Protein AF-A0A7S2LJN6-F1 (afdb_monomer_lite)

Radius of gyration: 18.66 Å; chains: 1; bounding box: 50×33×45 Å

Foldseek 3Di:
DVQKQFQADPCVVPVVCQVVQVFAKEWEAEQVLADVVLVSGLRTDPVDIDGDPPRPLVVQLVVLLCVLCPPHPAQPCSCVDPLVVPQDRSSQVVVCVVCVVPPDGSCRVPSSSSSSSSCCVPPVVVVVSVVRRYHYHHCCQAQVVLVVVCVVVVHDSLCQQLAQNPVSVVSHVRYRMYGDDPVSVVVVVPDDPCSCLPCSGNNVVSPDPPRPDD

Organism: NCBI:txid1333877

pLDDT: mean 90.31, std 9.18, range [31.95, 96.94]

Sequence (214 aa):
DASVVLRADLGGLCWEAIEAGDQEAAAFYHPRYSSTQRGGRDFVETWCLATRSGNPFFLRWRDSLQELLHNRVDVDGLAQHPLYEQVYLPGADRLNLEFPDFDGDFREHLAAHAMYARLLELDEGLRLQWNEAWLLLNAEESALALQTFAHRHGTSVEQLLLGAAEEAETVLQGGGLLKLTAKHCGRLLHEPRERLLDQRTLLGRLLGPGRGGR

Secondary structure (DSSP, 8-state):
-TTEEESS-HIIIIIHHHHHTS-SEEEEE-GGGS-GGGTT--SEEEEEEEE-TT-HHHHHHHHHHHHHTTT-SS-TTGGGSGGGTT---HHHHHHHHH-TT-SS-HHHHTHHHHHHHHHHHH-HHHHHHHHHSEEEEEGGGTTTHHHHHHHHTT--HHHHHTS--HHHHHHHHT-SEEEPPHHHHHHHTTS-HHHHT-TTSHHHHHHSTTS---

Structure (mmCIF, N/CA/C/O backbone):
data_AF-A0A7S2LJN6-F1
#
_entry.id   AF-A0A7S2LJN6-F1
#
loop_
_atom_site.group_PDB
_atom_site.id
_atom_site.type_symbol
_atom_site.label_atom_id
_atom_site.label_alt_id
_atom_site.label_comp_id
_atom_site.label_asym_id
_atom_site.label_entity_id
_atom_site.label_seq_id
_atom_site.pdbx_PDB_ins_code
_atom_site.Cartn_x
_atom_site.Cartn_y
_atom_site.Cartn_z
_atom_site.occupancy
_atom_site.B_iso_or_equiv
_atom_site.auth_seq_id
_atom_site.auth_comp_id
_atom_site.auth_asym_id
_atom_site.auth_atom_id
_atom_site.pdbx_PDB_model_num
ATOM 1 N N . ASP A 1 1 ? -5.121 -10.432 3.050 1.00 59.91 1 ASP A N 1
ATOM 2 C CA . ASP A 1 1 ? -4.508 -9.801 4.235 1.00 59.91 1 ASP A CA 1
ATOM 3 C C . ASP A 1 1 ? -5.579 -9.680 5.321 1.00 59.91 1 ASP A C 1
ATOM 5 O O . ASP A 1 1 ? -6.651 -9.175 5.021 1.00 59.91 1 ASP A O 1
ATOM 9 N N . ALA A 1 2 ? -5.333 -10.187 6.536 1.00 67.62 2 ALA A N 1
ATOM 10 C CA . ALA A 1 2 ? -6.308 -10.185 7.641 1.00 67.62 2 ALA A CA 1
ATOM 11 C C . ALA A 1 2 ? -6.570 -8.790 8.241 1.00 67.62 2 ALA A C 1
ATOM 13 O O . ALA A 1 2 ? -7.470 -8.618 9.056 1.00 67.62 2 ALA A O 1
ATOM 14 N N . SER A 1 3 ? -5.780 -7.796 7.842 1.00 85.88 3 SER A N 1
ATOM 15 C CA . SER A 1 3 ? -5.903 -6.413 8.291 1.00 85.88 3 SER A CA 1
ATOM 16 C C . SER A 1 3 ? -6.645 -5.515 7.296 1.00 85.88 3 SER A C 1
ATOM 18 O O . SER A 1 3 ? -6.679 -4.304 7.478 1.00 85.88 3 SER A O 1
ATOM 20 N N . VAL A 1 4 ? -7.246 -6.079 6.244 1.00 87.94 4 VAL A N 1
ATOM 21 C CA . VAL A 1 4 ? -8.050 -5.330 5.269 1.00 87.94 4 VAL A CA 1
ATOM 22 C C . VAL A 1 4 ? -9.530 -5.609 5.497 1.00 87.94 4 VAL A C 1
ATOM 24 O O . VAL A 1 4 ? -9.963 -6.758 5.492 1.00 87.94 4 VAL A O 1
ATOM 27 N N . VAL A 1 5 ? -10.310 -4.543 5.657 1.00 88.00 5 VAL A N 1
ATOM 28 C CA . VAL A 1 5 ? -11.772 -4.581 5.711 1.00 88.00 5 VAL A CA 1
ATOM 29 C C . VAL A 1 5 ? -12.307 -4.017 4.402 1.00 88.00 5 VAL A C 1
ATOM 31 O O . VAL A 1 5 ? -12.175 -2.823 4.133 1.00 88.00 5 VAL A O 1
ATOM 34 N N . LEU A 1 6 ? -12.902 -4.877 3.579 1.00 85.69 6 LEU A N 1
ATOM 35 C CA . LEU A 1 6 ? -13.536 -4.462 2.330 1.00 85.69 6 LEU A CA 1
ATOM 36 C C . LEU A 1 6 ? -14.890 -3.808 2.613 1.00 85.69 6 LEU A C 1
ATOM 38 O O . LEU A 1 6 ? -15.654 -4.271 3.459 1.00 85.69 6 LEU A O 1
ATOM 42 N N . ARG A 1 7 ? -15.171 -2.717 1.900 1.00 84.94 7 ARG A N 1
ATOM 43 C CA . ARG A 1 7 ? -16.434 -1.965 1.978 1.00 84.94 7 ARG A CA 1
ATOM 44 C C . ARG A 1 7 ? -17.137 -1.836 0.630 1.00 84.94 7 ARG A C 1
ATOM 46 O O . ARG A 1 7 ? -18.312 -1.490 0.597 1.00 84.94 7 ARG A O 1
ATOM 53 N N . ALA A 1 8 ? -16.415 -2.115 -0.444 1.00 81.38 8 ALA A N 1
ATOM 54 C CA . ALA A 1 8 ? -16.905 -2.267 -1.798 1.00 81.38 8 ALA A CA 1
ATOM 55 C C . ALA A 1 8 ? -16.434 -3.617 -2.353 1.00 81.38 8 ALA A C 1
ATOM 57 O O . ALA A 1 8 ? -15.520 -4.245 -1.808 1.00 81.38 8 ALA A O 1
ATOM 58 N N . ASP A 1 9 ? -17.067 -4.042 -3.441 1.00 83.50 9 ASP A N 1
ATOM 59 C CA . ASP A 1 9 ? -16.589 -5.168 -4.230 1.00 83.50 9 ASP A CA 1
ATOM 60 C C . ASP A 1 9 ? -15.230 -4.845 -4.885 1.00 83.50 9 ASP A C 1
ATOM 62 O O . ASP A 1 9 ? -14.954 -3.703 -5.265 1.00 83.50 9 ASP A O 1
ATOM 66 N N . LEU A 1 10 ? -14.367 -5.858 -5.001 1.00 77.19 10 LEU A N 1
ATOM 67 C CA . LEU A 1 10 ? -13.048 -5.712 -5.626 1.00 77.19 10 LEU A CA 1
ATOM 68 C C . LEU A 1 10 ? -13.152 -5.462 -7.142 1.00 77.19 10 LEU A C 1
ATOM 70 O O . LEU A 1 10 ? -12.282 -4.787 -7.697 1.00 77.19 10 LEU A O 1
ATOM 74 N N . GLY A 1 11 ? -14.221 -5.957 -7.781 1.00 83.00 11 GLY A N 1
ATOM 75 C CA . GLY A 1 11 ? -14.644 -5.632 -9.146 1.00 83.00 11 GLY A CA 1
ATOM 76 C C . GLY A 1 11 ? -14.677 -4.133 -9.373 1.00 83.00 11 GLY A C 1
ATOM 77 O O . GLY A 1 11 ? -13.823 -3.594 -10.080 1.00 83.00 11 GLY A O 1
ATOM 78 N N . GLY A 1 12 ? -15.599 -3.460 -8.690 1.00 84.12 12 GLY A N 1
ATOM 79 C CA . GLY A 1 12 ? -15.791 -2.016 -8.828 1.00 84.12 12 GLY A CA 1
ATOM 80 C C . GLY A 1 12 ? -14.613 -1.165 -8.336 1.00 84.12 12 GLY A C 1
ATOM 81 O O . GLY A 1 12 ? -14.474 -0.017 -8.749 1.00 84.12 12 GLY A O 1
ATOM 82 N N . LEU A 1 13 ? -13.748 -1.697 -7.463 1.00 86.12 13 LEU A N 1
ATOM 83 C CA . LEU A 1 13 ? -12.581 -0.956 -6.975 1.00 86.12 13 L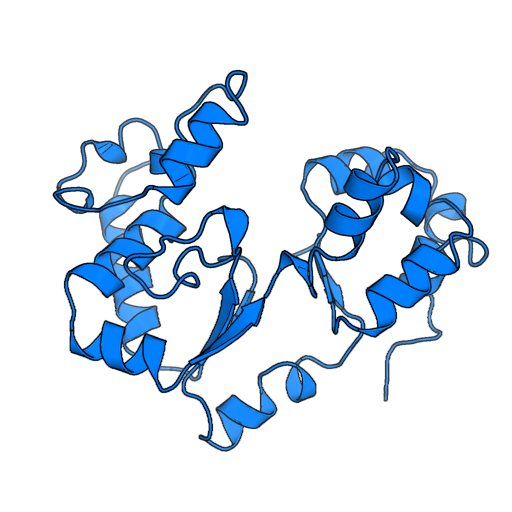EU A CA 1
ATOM 84 C C . LEU A 1 13 ? -11.479 -0.830 -8.034 1.00 86.12 13 LEU A C 1
ATOM 86 O O . LEU A 1 13 ? -10.852 0.223 -8.147 1.00 86.12 13 LEU A O 1
ATOM 90 N N . CYS A 1 14 ? -11.195 -1.913 -8.758 1.00 90.06 14 CYS A N 1
ATOM 91 C CA . CYS A 1 14 ? -10.131 -1.915 -9.759 1.00 90.06 14 CYS A CA 1
ATOM 92 C C . CYS A 1 14 ? -10.239 -3.011 -10.818 1.00 90.06 14 CYS A C 1
ATOM 94 O O . CYS A 1 14 ? -9.718 -2.832 -11.920 1.00 90.06 14 CYS A O 1
ATOM 96 N N . TRP A 1 15 ? -10.868 -4.147 -10.508 1.00 92.62 15 TRP A N 1
ATOM 97 C CA . TRP A 1 15 ? -10.800 -5.310 -11.386 1.00 92.62 15 TRP A CA 1
ATOM 98 C C . TRP A 1 15 ? -11.619 -5.152 -12.668 1.00 92.62 15 TRP A C 1
ATOM 100 O O . TRP A 1 15 ? -11.149 -5.591 -13.709 1.00 92.62 15 TRP A O 1
ATOM 110 N N . GLU A 1 16 ? -12.764 -4.467 -12.649 1.00 93.88 16 GLU A N 1
ATOM 111 C CA . GLU A 1 16 ? -13.573 -4.227 -13.857 1.00 93.88 16 GLU A CA 1
ATOM 112 C C . GLU A 1 16 ? -12.787 -3.467 -14.937 1.00 93.88 16 GLU A C 1
ATOM 114 O O . GLU A 1 16 ? -12.782 -3.869 -16.099 1.00 93.88 16 GLU A O 1
ATOM 119 N N . ALA A 1 17 ? -12.049 -2.419 -14.552 1.00 93.12 17 ALA A N 1
ATOM 120 C CA . ALA A 1 17 ? -11.210 -1.653 -15.477 1.00 93.12 17 ALA A CA 1
ATOM 121 C C . ALA A 1 17 ? -10.047 -2.495 -16.031 1.00 93.12 17 ALA A C 1
ATOM 123 O O . ALA A 1 17 ? -9.694 -2.396 -17.210 1.00 93.12 17 ALA A O 1
ATOM 124 N N . ILE A 1 18 ? -9.467 -3.358 -15.189 1.00 95.25 18 ILE A N 1
ATOM 125 C CA . ILE A 1 18 ? -8.422 -4.296 -15.610 1.00 95.25 18 ILE A CA 1
ATOM 126 C C . ILE A 1 18 ? -9.001 -5.335 -16.567 1.00 95.25 18 ILE A C 1
ATOM 128 O O . ILE A 1 18 ? -8.398 -5.617 -17.593 1.00 95.25 18 ILE A O 1
ATOM 132 N N . GLU A 1 19 ? -10.164 -5.906 -16.268 1.00 94.06 19 GLU A N 1
ATOM 133 C CA . GLU A 1 19 ? -10.814 -6.935 -17.075 1.00 94.06 19 GLU A CA 1
ATOM 134 C C . GLU A 1 19 ? -11.274 -6.396 -18.433 1.00 94.06 19 GLU A C 1
ATOM 136 O O . GLU A 1 19 ? -11.064 -7.072 -19.442 1.00 94.06 19 GLU A O 1
ATOM 141 N N . ALA A 1 20 ? -11.782 -5.162 -18.484 1.00 93.69 20 ALA A N 1
ATOM 142 C CA . ALA A 1 20 ? -12.141 -4.465 -19.719 1.00 93.69 20 ALA A CA 1
ATOM 143 C C . ALA A 1 20 ? -10.923 -4.110 -20.593 1.00 93.69 20 ALA A C 1
ATOM 145 O O . ALA A 1 20 ? -11.052 -3.967 -21.807 1.00 93.69 20 ALA A O 1
ATOM 146 N N . GLY A 1 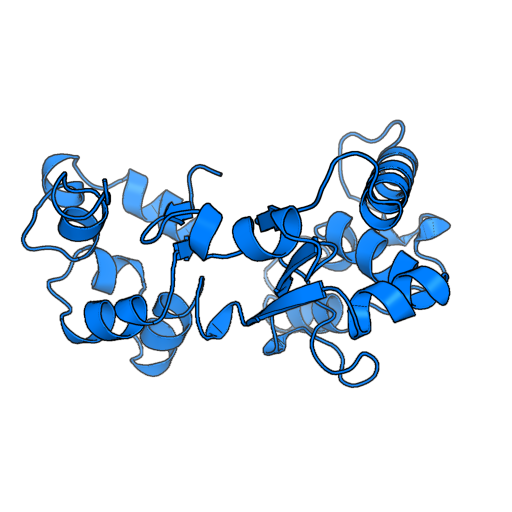21 ? -9.723 -4.041 -20.004 1.00 92.50 21 GLY A N 1
ATOM 147 C CA . GLY A 1 21 ? -8.494 -3.640 -20.694 1.00 92.50 21 GLY A CA 1
ATOM 148 C C . GLY A 1 21 ? -8.267 -2.132 -20.736 1.00 92.50 21 GLY A C 1
ATOM 149 O O . GLY A 1 21 ? -7.379 -1.687 -21.455 1.00 92.50 21 GLY A O 1
ATOM 150 N N . ASP A 1 22 ? -9.024 -1.370 -19.948 1.00 93.88 22 ASP A N 1
ATOM 151 C CA . ASP A 1 22 ? -8.822 0.070 -19.777 1.00 93.88 22 ASP A CA 1
ATOM 152 C C . ASP A 1 22 ? -7.576 0.367 -18.933 1.00 93.88 22 ASP A C 1
ATOM 154 O O . ASP A 1 22 ? -6.997 1.448 -19.027 1.00 93.88 22 ASP A O 1
ATOM 158 N N . GLN A 1 23 ? -7.185 -0.581 -18.076 1.00 95.81 23 GLN A N 1
ATOM 159 C CA . GLN A 1 23 ? -6.024 -0.499 -17.195 1.00 95.81 23 GLN A CA 1
ATOM 160 C C . GLN A 1 23 ? -5.244 -1.820 -17.226 1.00 95.81 23 GLN A C 1
ATOM 162 O O . GLN A 1 23 ? -5.815 -2.905 -17.322 1.00 95.81 23 GLN A O 1
ATOM 167 N N . GLU A 1 24 ? -3.923 -1.744 -17.109 1.00 95.12 24 GLU A N 1
ATOM 168 C CA . GLU A 1 24 ? -3.027 -2.909 -17.077 1.00 95.12 24 GLU A CA 1
ATOM 169 C C . GLU A 1 24 ? -2.886 -3.498 -15.667 1.00 95.12 24 GLU A C 1
ATOM 171 O O . GLU A 1 24 ? -2.671 -4.704 -15.475 1.00 95.12 24 GLU A O 1
ATOM 176 N N . ALA A 1 25 ? -2.976 -2.632 -14.662 1.00 95.81 25 ALA A N 1
ATOM 177 C CA . ALA A 1 25 ? -2.849 -2.981 -13.259 1.00 95.81 25 ALA A CA 1
ATOM 178 C C . ALA A 1 25 ? -3.450 -1.891 -12.367 1.00 95.81 25 ALA A C 1
ATOM 180 O O . ALA A 1 25 ? -3.712 -0.771 -12.808 1.00 95.81 25 ALA A O 1
ATOM 181 N N . ALA A 1 26 ? -3.629 -2.222 -11.093 1.00 95.19 26 ALA A N 1
ATOM 182 C CA . ALA A 1 26 ? -4.027 -1.276 -10.067 1.00 95.19 26 ALA A CA 1
ATOM 183 C C . ALA A 1 26 ? -3.218 -1.468 -8.788 1.00 95.19 26 ALA A C 1
ATOM 185 O O . ALA A 1 26 ? -2.863 -2.592 -8.416 1.00 95.19 26 ALA A O 1
ATOM 186 N N . ALA A 1 27 ? -2.961 -0.355 -8.108 1.00 94.75 27 ALA A N 1
ATOM 187 C CA . ALA A 1 27 ? -2.254 -0.330 -6.841 1.00 94.75 27 ALA A CA 1
ATOM 188 C C . ALA A 1 27 ? -2.651 0.892 -6.008 1.00 94.75 27 ALA A C 1
ATOM 190 O O . ALA A 1 27 ? -3.108 1.909 -6.538 1.00 94.75 27 ALA A O 1
ATOM 191 N N . PHE A 1 28 ? -2.419 0.807 -4.700 1.00 94.31 28 PHE A N 1
ATOM 192 C CA . PHE A 1 28 ? -2.465 1.973 -3.825 1.00 94.31 28 PHE A CA 1
ATOM 193 C C . PHE A 1 28 ? -1.074 2.591 -3.703 1.00 94.31 28 PHE A C 1
ATOM 195 O O . PHE A 1 28 ? -0.085 1.869 -3.605 1.00 94.31 28 PHE A O 1
ATOM 202 N N . TYR A 1 29 ? -0.992 3.918 -3.671 1.00 94.75 29 TYR A N 1
ATOM 203 C CA . TYR A 1 29 ? 0.255 4.633 -3.403 1.00 94.75 29 TYR A CA 1
ATOM 204 C C . TYR A 1 29 ? 0.123 5.559 -2.197 1.00 94.75 29 TYR A C 1
ATOM 206 O O . TYR A 1 29 ? -0.955 6.082 -1.909 1.00 94.75 29 TYR A O 1
ATOM 214 N N . HIS A 1 30 ? 1.238 5.796 -1.511 1.00 94.50 30 HIS A N 1
ATOM 215 C CA . HIS A 1 30 ? 1.312 6.678 -0.355 1.00 94.50 30 HIS A CA 1
ATOM 216 C C . HIS A 1 30 ? 1.949 8.021 -0.762 1.00 94.50 30 HIS A C 1
ATOM 218 O O . HIS A 1 30 ? 3.173 8.094 -0.949 1.00 94.50 30 HIS A O 1
ATOM 224 N N . PRO A 1 31 ? 1.171 9.112 -0.911 1.00 93.06 31 PRO A N 1
ATOM 225 C CA . PRO A 1 31 ? 1.695 10.377 -1.430 1.00 93.06 31 PRO A CA 1
ATOM 226 C C . PRO A 1 31 ? 2.781 10.970 -0.528 1.00 93.06 31 PRO A C 1
ATOM 228 O O . PRO A 1 31 ? 3.805 11.432 -1.032 1.00 93.06 31 PRO A O 1
ATOM 231 N N . ARG A 1 32 ? 2.628 10.889 0.802 1.00 92.00 32 ARG A N 1
ATOM 232 C CA . ARG A 1 32 ? 3.621 11.395 1.763 1.00 92.00 32 ARG A CA 1
ATOM 233 C C . ARG A 1 32 ? 5.017 10.791 1.614 1.00 92.00 32 ARG A C 1
ATOM 235 O O . ARG A 1 32 ? 5.994 11.488 1.896 1.00 92.00 32 ARG A O 1
ATOM 242 N N . TYR A 1 33 ? 5.136 9.541 1.169 1.00 93.69 33 TYR A N 1
ATOM 243 C CA . TYR A 1 33 ? 6.428 8.861 0.991 1.00 93.69 33 TYR A CA 1
ATOM 244 C C . TYR A 1 33 ? 6.865 8.767 -0.473 1.00 93.69 33 TYR A C 1
ATOM 246 O O . TYR A 1 33 ? 8.005 8.402 -0.755 1.00 93.69 33 TYR A O 1
ATOM 254 N N . SER A 1 34 ? 6.008 9.177 -1.407 1.00 93.25 34 SER A N 1
ATOM 255 C CA . SER A 1 34 ? 6.341 9.214 -2.828 1.00 93.25 34 SER A CA 1
ATOM 256 C C . SER A 1 34 ? 7.349 10.325 -3.157 1.00 93.25 34 SER A C 1
ATOM 258 O O . SER A 1 34 ? 7.482 11.339 -2.456 1.00 93.25 34 SER A O 1
ATOM 260 N N . SER A 1 35 ? 8.114 10.126 -4.224 1.00 88.69 35 SER A N 1
ATOM 261 C CA . SER A 1 35 ? 9.087 11.070 -4.756 1.00 88.69 35 SER A CA 1
ATOM 262 C C . SER A 1 35 ? 8.440 12.016 -5.767 1.00 88.69 35 SER A C 1
ATOM 264 O O . SER A 1 35 ? 7.644 11.629 -6.623 1.00 88.69 35 SER A O 1
ATOM 266 N N . THR A 1 36 ? 8.814 13.293 -5.711 1.00 85.88 36 THR A N 1
ATOM 267 C CA . THR A 1 36 ? 8.373 14.280 -6.709 1.00 85.88 36 THR A CA 1
ATOM 268 C C . THR A 1 36 ? 8.951 13.981 -8.092 1.00 85.88 36 THR A C 1
ATOM 270 O O . THR A 1 36 ? 8.289 14.219 -9.099 1.00 85.88 36 THR A O 1
ATOM 273 N N . GLN A 1 37 ? 10.153 13.398 -8.146 1.00 81.69 37 GLN A N 1
ATOM 274 C CA . GLN A 1 37 ? 10.843 13.028 -9.385 1.00 81.69 37 GLN A CA 1
ATOM 275 C C . GLN A 1 37 ? 10.084 11.974 -10.207 1.00 81.69 37 GLN A C 1
ATOM 277 O O . GLN A 1 37 ? 10.243 11.933 -11.423 1.00 81.69 37 GLN A O 1
ATOM 282 N N . ARG A 1 38 ? 9.235 11.154 -9.571 1.00 80.75 38 ARG A N 1
ATOM 283 C CA . ARG A 1 38 ? 8.408 10.127 -10.233 1.00 80.75 38 ARG A CA 1
ATOM 284 C C . ARG A 1 38 ? 6.916 10.446 -10.181 1.00 80.75 38 ARG A C 1
ATOM 286 O O . ARG A 1 38 ? 6.073 9.557 -10.083 1.00 80.75 38 ARG A O 1
ATOM 293 N N . GLY A 1 39 ? 6.584 11.735 -10.212 1.00 83.25 39 GLY A N 1
ATOM 294 C CA . GLY A 1 39 ? 5.199 12.194 -10.289 1.00 83.25 39 GLY A CA 1
ATOM 295 C C . GLY A 1 39 ? 4.391 11.992 -9.005 1.00 83.25 39 GLY A C 1
ATOM 296 O O . GLY A 1 39 ? 3.168 12.061 -9.059 1.00 83.25 39 GLY A O 1
ATOM 297 N N . GLY A 1 40 ? 5.046 11.744 -7.863 1.00 90.94 40 GLY A N 1
ATOM 298 C CA . GLY A 1 40 ? 4.401 11.704 -6.549 1.00 90.94 40 GLY A CA 1
ATOM 299 C C . GLY A 1 40 ? 3.544 10.467 -6.285 1.00 90.94 40 GLY A C 1
ATOM 300 O O . GLY A 1 40 ? 2.654 10.541 -5.440 1.00 90.94 40 GLY A O 1
ATOM 301 N N . ARG A 1 41 ? 3.786 9.356 -6.996 1.00 92.56 41 ARG A N 1
ATOM 302 C CA . ARG A 1 41 ? 2.971 8.131 -6.886 1.00 92.56 41 ARG A CA 1
ATOM 303 C C . ARG A 1 41 ? 3.767 6.833 -6.702 1.00 92.56 41 ARG A C 1
ATOM 305 O O . ARG A 1 41 ? 3.176 5.771 -6.601 1.00 92.56 41 ARG A O 1
ATOM 312 N N . ASP A 1 42 ? 5.092 6.890 -6.665 1.00 91.06 42 ASP A N 1
ATOM 313 C CA . ASP A 1 42 ? 6.004 5.738 -6.742 1.00 91.06 42 ASP A CA 1
ATOM 314 C C . ASP A 1 42 ? 6.219 4.964 -5.431 1.00 91.06 42 ASP A C 1
ATOM 316 O O . ASP A 1 42 ? 6.888 3.931 -5.444 1.00 91.06 42 ASP A O 1
ATOM 320 N N . PHE A 1 43 ? 5.668 5.420 -4.304 1.00 93.94 43 PHE A N 1
ATOM 321 C CA . PHE A 1 43 ? 5.685 4.644 -3.064 1.00 93.94 43 PHE A CA 1
ATOM 322 C C . PHE A 1 43 ? 4.420 3.787 -2.972 1.00 93.94 43 PHE A C 1
ATOM 324 O O . PHE A 1 43 ? 3.371 4.267 -2.545 1.00 93.94 43 PHE A O 1
ATOM 331 N N . VAL A 1 44 ? 4.516 2.534 -3.418 1.00 92.88 44 VAL A N 1
ATOM 332 C CA . VAL A 1 44 ? 3.366 1.643 -3.633 1.00 92.88 44 VAL A CA 1
ATOM 333 C C . VAL A 1 44 ? 3.130 0.702 -2.464 1.00 92.88 44 VAL A C 1
ATOM 335 O O . VAL A 1 44 ? 4.023 -0.027 -2.057 1.00 92.88 44 VAL A O 1
ATOM 338 N N . GLU A 1 45 ? 1.888 0.633 -2.009 1.00 91.94 45 GLU A N 1
ATOM 339 C CA . GLU A 1 45 ? 1.430 -0.286 -0.978 1.00 91.94 45 GLU A CA 1
ATOM 340 C C . GLU A 1 45 ? 1.366 -1.731 -1.501 1.00 91.94 45 GLU A C 1
ATOM 342 O O . GLU A 1 45 ? 0.416 -2.152 -2.163 1.00 91.94 45 GLU A O 1
ATOM 347 N N . THR A 1 46 ? 2.371 -2.539 -1.165 1.00 89.25 46 THR A N 1
ATOM 348 C CA . THR A 1 46 ? 2.520 -3.906 -1.699 1.00 89.25 46 THR A CA 1
ATOM 349 C C . THR A 1 46 ? 1.480 -4.913 -1.189 1.00 89.25 46 THR A C 1
ATOM 351 O O . THR A 1 46 ? 1.417 -6.036 -1.689 1.00 89.25 46 THR A O 1
ATOM 354 N N . TRP A 1 47 ? 0.636 -4.533 -0.221 1.00 87.44 47 TRP A N 1
ATOM 355 C CA . TRP A 1 47 ? -0.452 -5.375 0.297 1.00 87.44 47 TRP A CA 1
ATOM 356 C C . TRP A 1 47 ? -1.710 -5.375 -0.584 1.00 87.44 47 TRP A C 1
ATOM 358 O O . TRP A 1 47 ? -2.591 -6.210 -0.364 1.00 87.44 47 TRP A O 1
ATOM 368 N N . CYS A 1 48 ? -1.818 -4.482 -1.574 1.00 87.88 48 CYS A N 1
ATOM 369 C CA . CYS A 1 48 ? -2.905 -4.506 -2.550 1.00 87.88 48 CYS A CA 1
ATOM 370 C C . CYS A 1 48 ? -2.397 -4.146 -3.941 1.00 87.88 48 CYS A C 1
ATOM 372 O O . CYS A 1 48 ? -2.167 -2.983 -4.271 1.00 87.88 48 CYS A O 1
ATOM 374 N N . LEU A 1 49 ? -2.255 -5.188 -4.754 1.00 91.75 49 LEU A N 1
ATOM 375 C CA . LEU A 1 49 ? -1.851 -5.104 -6.142 1.00 91.75 49 LEU A CA 1
ATOM 376 C C . LEU A 1 49 ? -2.773 -6.002 -6.966 1.00 91.75 49 LEU A C 1
ATOM 378 O O . LEU A 1 49 ? -3.027 -7.144 -6.576 1.00 91.75 49 LEU A O 1
ATOM 382 N N . ALA A 1 50 ? -3.261 -5.501 -8.095 1.00 93.88 50 ALA A N 1
ATOM 383 C CA . ALA A 1 50 ? -4.149 -6.239 -8.984 1.00 93.88 50 ALA A CA 1
ATOM 384 C C . ALA A 1 50 ? -3.661 -6.137 -10.428 1.00 93.88 50 ALA A C 1
ATOM 386 O O . ALA A 1 50 ? -3.318 -5.056 -10.898 1.00 93.88 50 ALA A O 1
ATOM 387 N N . THR A 1 51 ? -3.627 -7.264 -11.135 1.00 95.31 51 THR A N 1
ATOM 388 C CA . THR A 1 51 ? -3.273 -7.317 -12.556 1.00 95.31 51 THR A CA 1
ATOM 389 C C . THR A 1 51 ? -3.729 -8.636 -13.184 1.00 95.31 51 THR A C 1
ATOM 391 O O . THR A 1 51 ? -4.017 -9.605 -12.474 1.00 95.31 51 THR A O 1
ATOM 394 N N . ARG A 1 52 ? -3.760 -8.699 -14.519 1.00 94.25 52 ARG A N 1
ATOM 395 C CA . ARG A 1 52 ? -3.953 -9.954 -15.253 1.00 94.25 52 ARG A CA 1
ATOM 396 C C . ARG A 1 52 ? -2.717 -10.850 -15.148 1.00 94.25 52 ARG A C 1
ATOM 398 O O . ARG A 1 52 ? -1.583 -10.393 -14.994 1.00 94.25 52 ARG A O 1
ATOM 405 N N . SER A 1 53 ? -2.937 -12.154 -15.297 1.00 94.25 53 SER A N 1
ATOM 406 C CA . SER A 1 53 ? -1.836 -13.113 -15.404 1.00 94.25 53 SER A CA 1
ATOM 407 C C . SER A 1 53 ? -0.911 -12.753 -16.570 1.00 94.25 53 SER A C 1
ATOM 409 O O . SER A 1 53 ? -1.375 -12.392 -17.649 1.00 94.25 53 SER A O 1
ATOM 411 N N . GLY A 1 54 ? 0.397 -12.869 -16.347 1.00 93.62 54 GLY A N 1
ATOM 412 C CA . GLY A 1 54 ? 1.409 -12.589 -17.365 1.00 93.62 54 GLY A CA 1
ATOM 413 C C . GLY A 1 54 ? 1.850 -11.128 -17.465 1.00 93.62 54 GLY A C 1
ATOM 414 O O . GLY A 1 54 ? 2.675 -10.829 -18.325 1.00 93.62 54 GLY A O 1
ATOM 415 N N . ASN A 1 55 ? 1.366 -10.227 -16.600 1.00 93.44 55 ASN A N 1
ATOM 416 C CA . ASN A 1 55 ? 1.823 -8.840 -16.614 1.00 93.44 55 ASN A CA 1
ATOM 417 C C . ASN A 1 55 ? 3.357 -8.760 -16.400 1.00 93.44 55 ASN A C 1
ATOM 419 O O . ASN A 1 55 ? 3.867 -9.241 -15.379 1.00 93.44 55 ASN A O 1
ATOM 423 N N . PRO A 1 56 ? 4.108 -8.157 -17.341 1.00 93.12 56 PRO A N 1
ATOM 424 C CA . PRO A 1 56 ? 5.569 -8.190 -17.337 1.00 93.12 56 PRO A CA 1
ATOM 425 C C . PRO A 1 56 ? 6.184 -7.430 -16.160 1.00 93.12 56 PRO A C 1
ATOM 427 O O . PRO A 1 56 ? 7.246 -7.830 -15.679 1.00 93.12 56 PRO A O 1
ATOM 430 N N . PHE A 1 57 ? 5.519 -6.379 -15.669 1.00 94.44 57 PHE A N 1
ATOM 431 C CA . PHE A 1 57 ? 5.964 -5.631 -14.498 1.00 94.44 57 PHE A CA 1
ATOM 432 C C . PHE A 1 57 ? 6.036 -6.553 -13.279 1.00 94.44 57 PHE A C 1
ATOM 434 O O . PHE A 1 57 ? 7.075 -6.678 -12.633 1.00 94.44 57 PHE A O 1
ATOM 441 N N . PHE A 1 58 ? 4.936 -7.253 -13.001 1.00 94.81 58 PHE A N 1
ATOM 442 C CA . PHE A 1 58 ? 4.804 -8.117 -11.831 1.00 94.81 58 PHE A CA 1
ATOM 443 C C . PHE A 1 58 ? 5.741 -9.317 -11.873 1.00 94.81 58 PHE A C 1
ATOM 445 O O . PHE A 1 58 ? 6.305 -9.689 -10.845 1.00 94.81 58 PHE A O 1
ATOM 452 N N . LEU A 1 59 ? 5.935 -9.907 -13.055 1.00 95.44 59 LEU A N 1
ATOM 453 C CA . LEU A 1 59 ? 6.873 -11.013 -13.228 1.00 95.44 59 LEU A CA 1
ATOM 454 C C . LEU A 1 59 ? 8.305 -10.570 -12.915 1.00 95.44 59 LEU A C 1
ATOM 456 O O . LEU A 1 59 ? 8.965 -11.195 -12.093 1.00 95.44 59 LEU A O 1
ATOM 460 N N . ARG A 1 60 ? 8.756 -9.445 -13.479 1.00 95.88 60 ARG A N 1
ATOM 461 C CA . ARG A 1 60 ? 10.107 -8.920 -13.220 1.00 95.88 60 ARG A CA 1
ATOM 462 C C . ARG A 1 60 ? 10.292 -8.461 -11.777 1.00 95.88 60 ARG A C 1
ATOM 464 O O . ARG A 1 60 ? 11.382 -8.606 -11.224 1.00 95.88 60 ARG A O 1
ATOM 471 N N . TRP A 1 61 ? 9.240 -7.925 -11.162 1.00 95.44 61 TRP A N 1
ATOM 472 C CA . TRP A 1 61 ? 9.262 -7.505 -9.762 1.00 95.44 61 TRP A CA 1
ATOM 473 C C . TRP A 1 61 ? 9.429 -8.702 -8.833 1.00 95.44 61 TRP A C 1
ATOM 475 O O . TRP A 1 61 ? 10.322 -8.708 -7.985 1.00 95.44 61 TRP A O 1
ATOM 485 N N . ARG A 1 62 ? 8.635 -9.754 -9.061 1.00 95.44 62 ARG A N 1
ATOM 486 C CA . ARG A 1 62 ? 8.765 -11.040 -8.375 1.00 95.44 62 ARG A CA 1
ATOM 487 C C . ARG A 1 62 ? 10.163 -11.623 -8.556 1.00 95.44 62 ARG A C 1
ATOM 489 O O . ARG A 1 62 ? 10.766 -12.009 -7.563 1.00 95.44 62 ARG A O 1
ATOM 496 N N . ASP A 1 63 ? 10.670 -11.682 -9.784 1.00 96.94 63 ASP A N 1
ATOM 497 C CA . ASP A 1 63 ? 11.972 -12.294 -10.075 1.00 96.94 63 ASP A CA 1
ATOM 498 C C . ASP A 1 63 ? 13.113 -11.521 -9.389 1.00 96.94 63 ASP A C 1
ATOM 500 O O . ASP A 1 63 ? 14.002 -12.127 -8.796 1.00 96.94 63 ASP A O 1
ATOM 504 N N . SER A 1 64 ? 13.037 -10.184 -9.363 1.00 95.81 64 SER A N 1
ATOM 505 C CA . SER A 1 64 ? 13.997 -9.342 -8.632 1.00 95.81 64 SER A CA 1
ATOM 506 C C . SER A 1 64 ? 13.955 -9.599 -7.124 1.00 95.81 64 SER A C 1
ATOM 508 O O . SER A 1 64 ? 14.998 -9.665 -6.480 1.00 95.81 64 SER A O 1
ATOM 510 N N . LEU A 1 65 ? 12.759 -9.770 -6.549 1.00 95.44 65 LEU A N 1
ATOM 511 C CA . LEU A 1 65 ? 12.608 -10.109 -5.132 1.00 95.44 65 LEU A CA 1
ATOM 512 C C . LEU A 1 65 ? 13.110 -11.515 -4.806 1.00 95.44 65 LEU A C 1
ATOM 514 O O . LEU A 1 65 ? 13.719 -11.711 -3.759 1.00 95.44 65 LEU A O 1
ATOM 518 N N . GLN A 1 66 ? 12.860 -12.487 -5.683 1.00 96.50 66 GLN A N 1
ATOM 519 C CA . GLN A 1 66 ? 13.346 -13.855 -5.511 1.00 96.50 66 GLN A CA 1
ATOM 520 C C . GLN A 1 66 ? 14.871 -13.914 -5.528 1.00 96.50 66 GLN A C 1
ATOM 522 O O . GLN A 1 66 ? 15.446 -14.590 -4.680 1.00 96.50 66 GLN A O 1
ATOM 527 N N . GLU A 1 67 ? 15.507 -13.184 -6.445 1.00 96.50 67 GLU A N 1
ATOM 528 C CA . GLU A 1 67 ? 16.963 -13.056 -6.491 1.00 96.50 67 GLU A CA 1
ATOM 529 C C . GLU A 1 67 ? 17.494 -12.374 -5.227 1.00 96.50 67 GLU A C 1
ATOM 531 O O . GLU A 1 67 ? 18.383 -12.896 -4.561 1.00 96.50 67 GLU A O 1
ATOM 536 N N . LEU A 1 68 ? 16.900 -11.240 -4.844 1.00 96.56 68 LEU A N 1
ATOM 537 C CA . LEU A 1 68 ? 17.323 -10.473 -3.674 1.00 96.56 68 LEU A CA 1
ATOM 538 C C . LEU A 1 68 ? 17.284 -11.299 -2.378 1.00 96.56 68 LEU A C 1
ATOM 540 O O . LEU A 1 68 ? 18.160 -11.158 -1.526 1.00 96.56 68 LEU A O 1
ATOM 544 N N . LEU A 1 69 ? 16.260 -12.141 -2.225 1.00 95.62 69 LEU A N 1
ATOM 545 C CA . LEU A 1 69 ? 16.032 -12.970 -1.040 1.00 95.62 69 LEU A CA 1
ATOM 546 C C . LEU A 1 69 ? 16.622 -14.383 -1.175 1.00 95.62 69 LEU A C 1
ATOM 548 O O . LEU A 1 69 ? 16.415 -15.226 -0.298 1.00 95.62 69 LEU A O 1
ATOM 552 N N . HIS A 1 70 ? 17.352 -14.668 -2.255 1.00 95.50 70 HIS A N 1
ATOM 553 C CA . HIS A 1 70 ? 17.926 -15.985 -2.485 1.00 95.50 70 HIS A CA 1
ATOM 554 C C . HIS A 1 70 ? 18.910 -16.355 -1.364 1.00 95.50 70 HIS A C 1
ATOM 556 O O . HIS A 1 70 ? 19.837 -15.611 -1.053 1.00 95.50 70 HIS A O 1
ATOM 562 N N . ASN A 1 71 ? 18.704 -17.527 -0.750 1.00 93.12 71 ASN A N 1
ATOM 563 C CA . ASN A 1 71 ? 19.476 -18.038 0.393 1.00 93.12 71 ASN A CA 1
ATOM 564 C C . ASN A 1 71 ? 19.505 -17.123 1.632 1.00 93.12 71 ASN A C 1
ATOM 566 O O . ASN A 1 71 ? 20.424 -17.227 2.446 1.00 93.12 71 ASN A O 1
ATOM 570 N N . ARG A 1 72 ? 18.503 -16.255 1.804 1.00 94.25 72 ARG A N 1
ATOM 571 C CA . ARG A 1 72 ? 18.363 -15.403 2.990 1.00 94.25 72 ARG A CA 1
ATOM 572 C C . ARG A 1 72 ? 17.239 -15.879 3.902 1.00 94.25 72 ARG A C 1
ATOM 574 O O . ARG A 1 72 ? 16.250 -16.452 3.451 1.00 94.25 72 ARG A O 1
ATOM 581 N N . VAL A 1 73 ? 17.412 -15.625 5.195 1.00 93.38 73 VAL A N 1
ATOM 582 C CA . VAL A 1 73 ? 16.408 -15.884 6.243 1.00 93.38 73 VAL A CA 1
ATOM 583 C C . VAL A 1 73 ? 15.931 -14.600 6.928 1.00 93.38 73 VAL A C 1
ATOM 585 O O . VAL A 1 73 ? 14.936 -14.631 7.649 1.00 93.38 73 VAL A O 1
ATOM 588 N N . ASP A 1 74 ? 16.612 -13.483 6.674 1.00 94.06 74 ASP A N 1
ATOM 589 C CA . ASP A 1 74 ? 16.347 -12.150 7.207 1.00 94.06 74 ASP A CA 1
ATOM 590 C C . ASP A 1 74 ? 16.564 -11.080 6.117 1.00 94.06 74 ASP A C 1
ATOM 592 O O . ASP A 1 74 ? 16.837 -11.389 4.949 1.00 94.06 74 ASP A O 1
ATOM 596 N N . VAL A 1 75 ? 16.373 -9.816 6.498 1.00 94.56 75 VAL A N 1
ATOM 597 C CA . VAL A 1 75 ? 16.522 -8.648 5.619 1.00 94.56 75 VAL A CA 1
ATOM 598 C C . VAL A 1 75 ? 17.833 -7.895 5.850 1.00 94.56 75 VAL A C 1
ATOM 600 O O . VAL A 1 75 ? 18.099 -6.917 5.154 1.00 94.56 75 VAL A O 1
ATOM 603 N N . ASP A 1 76 ? 18.671 -8.350 6.777 1.00 94.31 76 ASP A N 1
ATOM 604 C CA . ASP A 1 76 ? 19.833 -7.585 7.210 1.00 94.31 76 ASP A CA 1
ATOM 605 C C . ASP A 1 76 ? 20.897 -7.557 6.104 1.00 94.31 76 ASP A C 1
ATOM 607 O O . ASP A 1 76 ? 21.273 -8.571 5.498 1.00 94.31 76 ASP A O 1
ATOM 611 N N . GLY A 1 77 ? 21.385 -6.359 5.788 1.00 93.94 77 GLY A N 1
ATOM 612 C CA . GLY A 1 77 ? 22.370 -6.161 4.728 1.00 93.94 77 GLY A CA 1
ATOM 613 C C . GLY A 1 77 ? 21.801 -6.338 3.317 1.00 93.94 77 GLY A C 1
ATOM 614 O O . GLY A 1 77 ? 22.572 -6.520 2.370 1.00 93.94 77 GLY A O 1
ATOM 615 N N . LEU A 1 78 ? 20.474 -6.307 3.135 1.00 95.62 78 LEU A N 1
ATOM 616 C CA . LEU A 1 78 ? 19.868 -6.257 1.801 1.00 95.62 78 LEU A CA 1
ATOM 617 C C . LEU A 1 78 ? 20.303 -5.018 1.018 1.00 95.62 78 LEU A C 1
ATOM 619 O O . LEU A 1 78 ? 20.526 -5.125 -0.187 1.00 95.62 78 LEU A O 1
ATOM 623 N N . ALA A 1 79 ? 20.510 -3.875 1.680 1.00 94.19 79 ALA A N 1
ATOM 624 C CA . ALA A 1 79 ? 20.916 -2.636 1.014 1.00 94.19 79 ALA A CA 1
ATOM 625 C C . ALA A 1 79 ? 22.326 -2.711 0.395 1.00 94.19 79 ALA A C 1
ATOM 627 O O . ALA A 1 79 ? 22.693 -1.864 -0.415 1.00 94.19 79 ALA A O 1
ATOM 628 N N . GLN A 1 80 ? 23.116 -3.726 0.759 1.00 94.38 80 GLN A N 1
ATOM 629 C CA . GLN A 1 80 ? 24.451 -3.988 0.211 1.00 94.38 80 GLN A CA 1
ATOM 630 C C . GLN A 1 80 ? 24.407 -4.894 -1.029 1.00 94.38 80 GLN A C 1
ATOM 632 O O . GLN A 1 80 ? 25.429 -5.106 -1.680 1.00 94.38 80 GLN A O 1
ATOM 637 N N . HIS A 1 81 ? 23.244 -5.468 -1.349 1.00 96.38 81 HIS A N 1
ATOM 638 C CA . HIS A 1 81 ? 23.086 -6.333 -2.509 1.00 96.38 81 HIS A CA 1
ATOM 639 C C . HIS A 1 81 ? 23.226 -5.525 -3.814 1.00 96.38 81 HIS A C 1
ATOM 641 O O . HIS A 1 81 ? 22.667 -4.431 -3.894 1.00 96.38 81 HIS A O 1
ATOM 647 N N . PRO A 1 82 ? 23.849 -6.061 -4.884 1.00 95.50 82 PRO A N 1
ATOM 648 C CA . PRO A 1 82 ? 23.999 -5.343 -6.156 1.00 95.50 82 PRO A CA 1
ATOM 649 C C . PRO A 1 82 ? 22.683 -4.843 -6.769 1.00 95.50 82 PRO A C 1
ATOM 651 O O . PRO A 1 82 ? 22.658 -3.859 -7.499 1.00 95.50 82 PRO A O 1
ATOM 654 N N . LEU A 1 83 ? 21.552 -5.485 -6.457 1.00 95.50 83 LEU A N 1
ATOM 655 C CA . LEU A 1 83 ? 20.237 -5.010 -6.909 1.00 95.50 83 LEU A CA 1
ATOM 656 C C . LEU A 1 83 ? 19.829 -3.657 -6.306 1.00 95.50 83 LEU A C 1
ATOM 658 O O . LEU A 1 83 ? 18.970 -3.005 -6.887 1.00 95.50 83 LEU A O 1
ATOM 662 N N . TYR A 1 84 ? 20.427 -3.228 -5.193 1.00 95.31 84 TYR A N 1
ATOM 663 C CA . TYR A 1 84 ? 20.216 -1.901 -4.607 1.00 95.31 84 TYR A CA 1
ATOM 664 C C . TYR A 1 84 ? 21.108 -0.819 -5.218 1.00 95.31 84 TYR A C 1
ATOM 666 O O . TYR A 1 84 ? 20.918 0.362 -4.919 1.00 95.31 84 TYR A O 1
ATOM 674 N N . GLU A 1 85 ? 22.065 -1.176 -6.080 1.00 90.81 85 GLU A N 1
ATOM 675 C CA . GLU A 1 85 ? 22.910 -0.178 -6.726 1.00 90.81 85 GLU A CA 1
ATOM 676 C C . GLU A 1 85 ? 22.061 0.823 -7.510 1.00 90.81 85 GLU A C 1
ATOM 678 O O . GLU A 1 85 ? 21.245 0.452 -8.352 1.00 90.81 85 GLU A O 1
ATOM 683 N N . GLN A 1 86 ? 22.294 2.107 -7.225 1.00 84.88 86 GLN A N 1
ATOM 684 C CA . GLN A 1 86 ? 21.640 3.253 -7.866 1.00 84.88 86 GLN A CA 1
ATOM 685 C C . GLN A 1 86 ? 20.135 3.382 -7.592 1.00 84.88 86 GLN A C 1
ATOM 687 O O . GLN A 1 86 ? 19.528 4.314 -8.110 1.00 84.88 86 GLN A O 1
ATOM 692 N N . VAL A 1 87 ? 19.567 2.540 -6.719 1.00 91.25 87 VAL A N 1
ATOM 693 C CA . VAL A 1 87 ? 18.153 2.625 -6.349 1.00 91.25 87 VAL A CA 1
ATOM 694 C C . VAL A 1 87 ? 17.917 3.791 -5.394 1.00 91.25 87 VAL A C 1
ATOM 696 O O . VAL A 1 87 ? 18.426 3.830 -4.273 1.00 91.25 87 VAL A O 1
ATOM 699 N N . TYR A 1 88 ? 17.109 4.751 -5.829 1.00 89.81 88 TYR A N 1
ATOM 700 C CA . TYR A 1 88 ? 16.731 5.931 -5.067 1.00 89.81 88 TYR A CA 1
ATOM 701 C C . TYR A 1 88 ? 15.429 5.697 -4.285 1.00 89.81 88 TYR A C 1
ATOM 703 O O . TYR A 1 88 ? 14.340 5.576 -4.860 1.00 89.81 88 TYR A O 1
ATOM 711 N N . LEU A 1 89 ? 15.549 5.678 -2.949 1.00 93.12 89 LEU A N 1
ATOM 712 C CA . LEU A 1 89 ? 14.486 5.314 -1.999 1.00 93.12 89 LEU A CA 1
ATOM 713 C C . LEU A 1 89 ? 14.141 6.438 -0.998 1.00 93.12 89 LEU A C 1
ATOM 715 O O . LEU A 1 89 ? 14.126 6.205 0.213 1.00 93.12 89 LEU A O 1
ATOM 719 N N . PRO A 1 90 ? 13.776 7.649 -1.458 1.00 93.31 90 PRO A N 1
ATOM 720 C CA . PRO A 1 90 ? 13.540 8.786 -0.565 1.00 93.31 90 PRO A CA 1
ATOM 721 C C . PRO A 1 90 ? 12.377 8.571 0.410 1.00 93.31 90 PRO A C 1
ATOM 723 O O . PRO A 1 90 ? 12.335 9.202 1.463 1.00 93.31 90 PRO A O 1
ATOM 726 N N . GLY A 1 91 ? 11.409 7.717 0.066 1.00 93.81 91 GLY A N 1
ATOM 727 C CA . GLY A 1 91 ? 10.323 7.348 0.972 1.00 93.81 91 GLY A CA 1
ATOM 728 C C . GLY A 1 91 ? 10.814 6.537 2.169 1.00 93.81 91 GLY A C 1
ATOM 729 O O . GLY A 1 91 ? 10.433 6.833 3.298 1.00 93.81 91 GLY A O 1
ATOM 730 N N . ALA A 1 92 ? 11.715 5.577 1.939 1.00 94.94 92 ALA A N 1
ATOM 731 C CA . ALA A 1 92 ? 12.344 4.807 3.010 1.00 94.94 92 ALA A CA 1
ATOM 732 C C . ALA A 1 92 ? 13.248 5.696 3.878 1.00 94.94 92 ALA A C 1
ATOM 734 O O . ALA A 1 92 ? 13.191 5.611 5.102 1.00 94.94 92 ALA A O 1
ATOM 735 N N . ASP A 1 93 ? 13.997 6.619 3.265 1.00 94.62 93 ASP A N 1
ATOM 736 C CA . ASP A 1 93 ? 14.804 7.597 4.007 1.00 94.62 93 ASP A CA 1
ATOM 737 C C . ASP A 1 93 ? 13.932 8.476 4.922 1.00 94.62 93 ASP A C 1
ATOM 739 O O . ASP A 1 93 ? 14.274 8.704 6.082 1.00 94.62 93 ASP A O 1
ATOM 743 N N . ARG A 1 94 ? 12.767 8.936 4.440 1.00 95.44 94 ARG A N 1
ATOM 744 C CA . ARG A 1 94 ? 11.799 9.682 5.268 1.00 95.44 94 ARG A CA 1
ATOM 745 C C . ARG A 1 94 ? 11.251 8.838 6.415 1.00 95.44 94 ARG A C 1
ATOM 747 O O . ARG A 1 94 ? 11.114 9.364 7.514 1.00 95.44 94 ARG A O 1
ATOM 754 N N . LEU A 1 95 ? 10.946 7.563 6.176 1.00 95.12 95 LEU A N 1
ATOM 755 C CA . LEU A 1 95 ? 10.476 6.653 7.224 1.00 95.12 95 LEU A CA 1
ATOM 756 C C . LEU A 1 95 ? 11.536 6.449 8.313 1.00 95.12 95 LEU A C 1
ATOM 758 O O . LEU A 1 95 ? 11.204 6.547 9.489 1.00 95.12 95 LEU A O 1
ATOM 762 N N . ASN A 1 96 ? 12.806 6.264 7.940 1.00 95.62 96 ASN A N 1
ATOM 763 C CA . ASN A 1 96 ? 13.915 6.172 8.897 1.00 95.62 96 ASN A CA 1
ATOM 764 C C . ASN A 1 96 ? 14.024 7.436 9.778 1.00 95.62 96 ASN A C 1
ATOM 766 O O . ASN A 1 96 ? 14.327 7.341 10.963 1.00 95.62 96 ASN A O 1
ATOM 770 N N . LEU A 1 97 ? 13.745 8.623 9.224 1.00 95.50 97 LEU A N 1
ATOM 771 C CA . LEU A 1 97 ? 13.727 9.877 9.990 1.00 95.50 97 LEU A CA 1
ATOM 772 C C . LEU A 1 97 ? 12.487 10.022 10.884 1.00 95.50 97 LEU A C 1
ATOM 774 O O . LEU A 1 97 ? 12.574 10.593 11.968 1.00 95.50 97 LEU A O 1
ATOM 778 N N . GLU A 1 98 ? 11.326 9.560 10.419 1.00 94.06 98 GLU A N 1
ATOM 779 C CA . GLU A 1 98 ? 10.059 9.662 11.151 1.00 94.06 98 GLU A CA 1
ATOM 780 C C . GLU A 1 98 ? 9.966 8.661 12.309 1.00 94.06 98 GLU A C 1
ATOM 782 O O . GLU A 1 98 ? 9.341 8.955 13.329 1.00 94.06 98 GLU A O 1
ATOM 787 N N . PHE A 1 99 ? 10.609 7.501 12.173 1.00 92.62 99 PHE A N 1
ATOM 788 C CA . PHE A 1 99 ? 10.583 6.417 13.150 1.00 92.62 99 PHE A CA 1
ATOM 789 C C . PHE A 1 99 ? 12.005 6.070 13.621 1.00 92.62 99 PHE A C 1
ATOM 791 O O . PHE A 1 99 ? 12.486 4.974 13.340 1.00 92.62 99 PHE A O 1
ATOM 798 N N . PRO A 1 100 ? 12.680 6.970 14.363 1.00 91.75 100 PRO A N 1
ATOM 799 C CA . PRO A 1 100 ? 14.065 6.763 14.795 1.00 91.75 100 PRO A CA 1
ATOM 800 C C . PRO A 1 100 ? 14.231 5.602 15.788 1.00 91.75 100 PRO A C 1
ATOM 802 O O . PRO A 1 100 ? 15.333 5.089 15.941 1.00 91.75 100 PRO A O 1
ATOM 805 N N . ASP A 1 101 ? 13.147 5.187 16.450 1.00 92.38 101 ASP A N 1
ATOM 806 C CA . ASP A 1 101 ? 13.133 4.061 17.393 1.00 92.38 101 ASP A CA 1
ATOM 807 C C . ASP A 1 101 ? 12.877 2.704 16.705 1.00 92.38 101 ASP A C 1
ATOM 809 O O . ASP A 1 101 ? 12.725 1.682 17.376 1.00 92.38 101 ASP A O 1
ATOM 813 N N . PHE A 1 102 ? 12.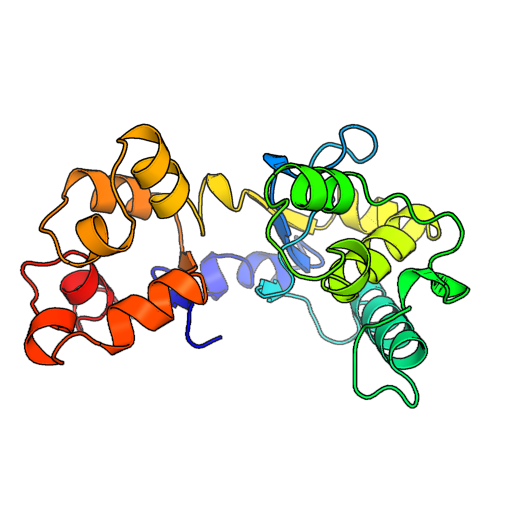749 2.677 15.374 1.00 91.31 102 PHE A N 1
ATOM 814 C CA . PHE A 1 102 ? 12.657 1.430 14.624 1.00 91.31 102 PHE A CA 1
ATOM 815 C C . PHE A 1 102 ? 14.029 0.744 14.604 1.00 91.31 102 PHE A C 1
ATOM 817 O O . PHE A 1 102 ? 15.005 1.322 14.140 1.00 91.31 102 PHE A O 1
ATOM 824 N N . ASP A 1 103 ? 14.096 -0.492 15.101 1.00 89.44 103 ASP A N 1
ATOM 825 C CA . ASP A 1 103 ? 15.341 -1.262 15.285 1.00 89.44 103 ASP A CA 1
ATOM 826 C C . ASP A 1 103 ? 15.896 -1.860 13.972 1.00 89.44 103 ASP A C 1
ATOM 828 O O . ASP A 1 103 ? 16.466 -2.945 13.951 1.00 89.44 103 ASP A O 1
ATOM 832 N N . GLY A 1 104 ? 15.676 -1.185 12.844 1.00 92.38 104 GLY A N 1
ATOM 833 C CA . GLY A 1 104 ? 16.057 -1.655 11.517 1.00 92.38 104 GLY A CA 1
ATOM 834 C C . GLY A 1 104 ? 16.111 -0.525 10.495 1.00 92.38 104 GLY A C 1
ATOM 835 O O . GLY A 1 104 ? 15.887 0.641 10.813 1.00 92.38 104 GLY A O 1
ATOM 836 N N . ASP A 1 105 ? 16.397 -0.867 9.241 1.00 94.31 105 ASP A N 1
ATOM 837 C CA . ASP A 1 105 ? 16.436 0.090 8.133 1.00 94.31 105 ASP A CA 1
ATOM 838 C C . ASP A 1 105 ? 15.247 -0.124 7.190 1.00 94.31 105 ASP A C 1
ATOM 840 O O . ASP A 1 105 ? 15.099 -1.188 6.582 1.00 94.31 105 ASP A O 1
ATOM 844 N N . PHE A 1 106 ? 14.401 0.893 7.008 1.00 95.62 106 PHE A N 1
ATOM 845 C CA . PHE A 1 106 ? 13.270 0.801 6.080 1.00 95.62 106 PHE A CA 1
ATOM 846 C C . PHE A 1 106 ? 13.687 0.501 4.637 1.00 95.62 106 PHE A C 1
ATOM 848 O O . PHE A 1 106 ? 12.891 -0.066 3.892 1.00 95.62 106 PHE A O 1
ATOM 855 N N . ARG A 1 107 ? 14.922 0.815 4.228 1.00 95.12 107 ARG A N 1
ATOM 856 C CA . ARG A 1 107 ? 15.447 0.436 2.906 1.00 95.12 107 ARG A CA 1
ATOM 857 C C . ARG A 1 107 ? 15.540 -1.082 2.752 1.00 95.12 107 ARG A C 1
ATOM 859 O O . ARG A 1 107 ? 15.332 -1.590 1.654 1.00 95.12 107 ARG A O 1
ATOM 866 N N . GLU A 1 108 ? 15.798 -1.798 3.840 1.00 95.38 108 GLU A N 1
ATOM 867 C CA . GLU A 1 108 ? 15.917 -3.258 3.883 1.00 95.38 108 GLU A CA 1
ATOM 868 C C . GLU A 1 108 ? 14.568 -3.916 4.193 1.00 95.38 108 GLU A C 1
ATOM 870 O O . GLU A 1 108 ? 14.105 -4.789 3.456 1.00 95.38 108 GLU A O 1
ATOM 875 N N . HIS A 1 109 ? 13.860 -3.421 5.211 1.00 94.31 109 HIS A N 1
ATOM 876 C CA . HIS A 1 109 ? 12.546 -3.939 5.606 1.00 94.31 109 HIS A CA 1
ATOM 877 C C . HIS A 1 109 ? 11.461 -3.751 4.541 1.00 94.31 109 HIS A C 1
ATOM 879 O O . HIS A 1 109 ? 10.474 -4.488 4.525 1.00 94.31 109 HIS A O 1
ATOM 885 N N . LEU A 1 110 ? 11.638 -2.792 3.631 1.00 94.31 110 LEU A N 1
ATOM 886 C CA . LEU A 1 110 ? 10.759 -2.576 2.487 1.00 94.31 110 LEU A CA 1
ATOM 887 C C . LEU A 1 110 ? 11.393 -3.065 1.178 1.00 94.31 110 LEU A C 1
ATOM 889 O O . LEU A 1 110 ? 11.183 -2.454 0.133 1.00 94.31 110 LEU A O 1
ATOM 893 N N . ALA A 1 111 ? 12.102 -4.199 1.201 1.00 95.12 111 ALA A N 1
ATOM 894 C CA . ALA A 1 111 ? 12.696 -4.842 0.022 1.00 95.12 111 ALA A CA 1
ATOM 895 C C . ALA A 1 111 ? 11.753 -4.913 -1.192 1.00 95.12 111 ALA A C 1
ATOM 897 O O . ALA A 1 111 ? 12.140 -4.617 -2.322 1.00 95.12 111 ALA A O 1
ATOM 898 N N . ALA A 1 112 ? 10.478 -5.226 -0.948 1.00 94.38 112 ALA A N 1
ATOM 899 C CA . ALA A 1 112 ? 9.436 -5.236 -1.970 1.00 94.38 112 ALA A CA 1
ATOM 900 C C . ALA A 1 112 ? 9.261 -3.868 -2.660 1.00 94.38 112 ALA A C 1
ATOM 902 O O . ALA A 1 112 ? 9.169 -3.811 -3.886 1.00 94.38 112 ALA A O 1
ATOM 903 N N . HIS A 1 113 ? 9.289 -2.773 -1.897 1.00 94.31 113 HIS A N 1
ATOM 904 C CA . HIS A 1 113 ? 9.231 -1.408 -2.429 1.00 94.31 113 HIS A CA 1
ATOM 905 C C . HIS A 1 113 ? 10.537 -1.040 -3.138 1.00 94.31 113 HIS A C 1
ATOM 907 O O . HIS A 1 113 ? 10.503 -0.392 -4.180 1.00 94.31 113 HIS A O 1
ATOM 913 N N . ALA A 1 114 ? 11.683 -1.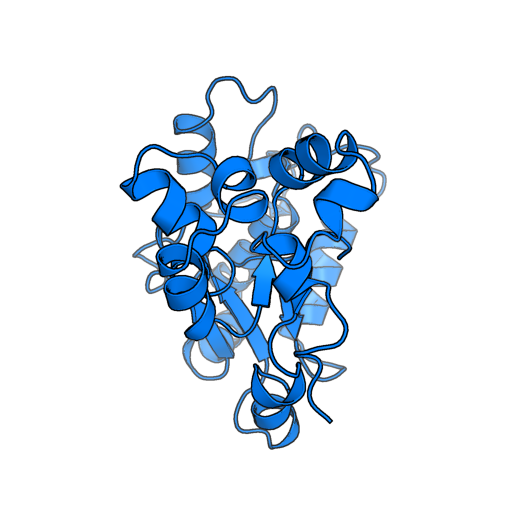493 -2.622 1.00 94.88 114 ALA A N 1
ATOM 914 C CA . ALA A 1 114 ? 12.974 -1.240 -3.249 1.00 94.88 114 ALA A CA 1
ATOM 915 C C . ALA A 1 114 ? 13.063 -1.861 -4.649 1.00 94.88 114 ALA A C 1
ATOM 917 O O . ALA A 1 114 ? 13.427 -1.182 -5.608 1.00 94.88 114 ALA A O 1
ATOM 918 N N . MET A 1 115 ? 12.652 -3.123 -4.801 1.00 95.50 115 MET A N 1
ATOM 919 C CA . MET A 1 115 ? 12.630 -3.785 -6.111 1.00 95.50 115 MET A CA 1
ATOM 920 C C . MET A 1 115 ? 11.588 -3.180 -7.053 1.00 95.50 115 MET A C 1
ATOM 922 O O . MET A 1 115 ? 11.801 -3.149 -8.262 1.00 95.50 115 MET A O 1
ATOM 926 N N . TYR A 1 116 ? 10.489 -2.651 -6.514 1.00 93.25 116 TYR A N 1
ATOM 927 C CA . TYR A 1 116 ? 9.506 -1.905 -7.293 1.00 93.25 116 TYR A CA 1
ATOM 928 C C . TYR A 1 116 ? 10.105 -0.610 -7.864 1.00 93.25 116 TYR A C 1
ATOM 930 O O . TYR A 1 116 ? 10.065 -0.375 -9.072 1.00 93.25 116 TYR A O 1
ATOM 938 N N . ALA A 1 117 ? 10.720 0.204 -6.999 1.00 92.62 117 ALA A N 1
ATOM 939 C CA . ALA A 1 117 ? 11.378 1.451 -7.377 1.00 92.62 117 ALA A CA 1
ATOM 940 C C . ALA A 1 117 ? 12.495 1.210 -8.400 1.00 92.62 117 ALA A C 1
ATOM 942 O O . ALA A 1 117 ? 12.561 1.901 -9.416 1.00 92.62 117 ALA A O 1
ATOM 943 N N . ARG A 1 118 ? 13.300 0.163 -8.188 1.00 93.50 118 ARG A N 1
ATOM 944 C CA . ARG A 1 118 ? 14.349 -0.267 -9.115 1.00 93.50 118 ARG A CA 1
ATOM 945 C C . ARG A 1 118 ? 13.819 -0.507 -10.530 1.00 93.50 118 ARG A C 1
ATOM 947 O O . ARG A 1 118 ? 14.452 -0.092 -11.498 1.00 93.50 118 ARG A O 1
ATOM 954 N N . LEU A 1 119 ? 12.675 -1.177 -10.680 1.00 93.12 119 LEU A N 1
ATOM 955 C CA . LEU A 1 119 ? 12.097 -1.416 -12.007 1.00 93.12 119 LEU A CA 1
ATOM 956 C C . LEU A 1 119 ? 11.688 -0.117 -12.697 1.00 93.12 119 LEU A C 1
ATOM 958 O O . LEU A 1 119 ? 11.975 0.050 -13.879 1.00 93.12 119 LEU A O 1
ATOM 962 N N . LEU A 1 120 ? 11.068 0.810 -11.963 1.00 91.81 120 LEU A N 1
ATOM 963 C CA . LEU A 1 120 ? 10.681 2.116 -12.504 1.00 91.81 120 LEU A CA 1
ATOM 964 C C . LEU A 1 120 ? 11.887 2.985 -12.892 1.00 91.81 120 LEU A C 1
ATOM 966 O O . LEU A 1 120 ? 11.790 3.844 -13.772 1.00 91.81 120 LEU A O 1
ATOM 970 N N . GLU A 1 121 ? 13.025 2.798 -12.233 1.00 90.12 121 GLU A N 1
ATOM 971 C CA . GLU A 1 121 ? 14.257 3.504 -12.576 1.00 90.12 121 GLU A CA 1
ATOM 972 C C . GLU A 1 121 ? 14.907 2.961 -13.844 1.00 90.12 121 GLU A C 1
ATOM 974 O O . GLU A 1 121 ? 15.268 3.744 -14.726 1.00 90.12 121 GLU A O 1
ATOM 979 N N . LEU A 1 122 ? 15.047 1.637 -13.927 1.00 90.94 122 LEU A N 1
ATOM 980 C CA . LEU A 1 122 ? 15.915 0.991 -14.909 1.00 90.94 122 LEU A CA 1
ATOM 981 C C . LEU A 1 122 ? 15.200 0.578 -16.197 1.00 90.94 122 LEU A C 1
ATOM 983 O O . LEU A 1 122 ? 15.862 0.416 -17.220 1.00 90.94 122 LEU A O 1
ATOM 987 N N . ASP A 1 123 ? 13.879 0.398 -16.170 1.00 92.38 123 ASP A N 1
ATOM 988 C CA . ASP A 1 123 ? 13.106 -0.016 -17.340 1.00 92.38 123 ASP A CA 1
ATOM 989 C C . ASP A 1 123 ? 12.131 1.088 -17.767 1.00 92.38 123 ASP A C 1
ATOM 991 O O . ASP A 1 123 ? 11.087 1.325 -17.155 1.00 92.38 123 ASP A O 1
ATOM 995 N N . GLU A 1 124 ? 12.489 1.782 -18.848 1.00 91.81 124 GLU A N 1
ATOM 996 C CA . GLU A 1 124 ? 11.688 2.873 -19.402 1.00 91.81 124 GLU A CA 1
ATOM 997 C C . GLU A 1 124 ? 10.301 2.411 -19.867 1.00 91.81 124 GLU A C 1
ATOM 999 O O . GLU A 1 124 ? 9.328 3.142 -19.680 1.00 91.81 124 GLU A O 1
ATOM 1004 N N . GLY A 1 125 ? 10.185 1.196 -20.412 1.00 92.88 125 GLY A N 1
ATOM 1005 C CA . GLY A 1 125 ? 8.909 0.652 -20.873 1.00 92.88 125 GLY A CA 1
ATOM 1006 C C . GLY A 1 125 ? 7.959 0.377 -19.711 1.00 92.88 125 GLY A C 1
ATOM 1007 O O . GLY A 1 125 ? 6.787 0.749 -19.761 1.00 92.88 125 GLY A O 1
ATOM 1008 N N . LEU A 1 126 ? 8.474 -0.203 -18.625 1.00 92.44 126 LEU A N 1
ATOM 1009 C CA . LEU A 1 126 ? 7.697 -0.410 -17.401 1.00 92.44 126 LEU A CA 1
ATOM 1010 C C . LEU A 1 126 ? 7.322 0.912 -16.730 1.00 92.44 126 LEU A C 1
ATOM 1012 O O . LEU A 1 126 ? 6.208 1.048 -16.225 1.00 92.44 126 LEU A O 1
ATOM 1016 N N . ARG A 1 127 ? 8.216 1.905 -16.751 1.00 91.56 127 ARG A N 1
ATOM 1017 C CA . ARG A 1 127 ? 7.914 3.250 -16.250 1.00 91.56 127 ARG A CA 1
ATOM 1018 C C . ARG A 1 127 ? 6.826 3.943 -17.073 1.00 91.56 127 ARG A C 1
ATOM 1020 O O . ARG A 1 127 ? 5.981 4.622 -16.494 1.00 91.56 127 ARG A O 1
ATOM 1027 N N . LEU A 1 128 ? 6.835 3.790 -18.397 1.00 91.06 128 LEU A N 1
ATOM 1028 C CA . LEU A 1 128 ? 5.778 4.309 -19.268 1.00 91.06 128 LEU A CA 1
ATOM 1029 C C . LEU A 1 128 ? 4.437 3.650 -18.922 1.00 91.06 128 LEU A C 1
ATOM 1031 O O . LEU A 1 128 ? 3.476 4.351 -18.616 1.00 91.06 128 LEU A O 1
ATOM 1035 N N . GLN A 1 129 ? 4.410 2.313 -18.863 1.00 90.88 129 GLN A N 1
ATOM 1036 C CA . GLN A 1 129 ? 3.219 1.555 -18.474 1.00 90.88 129 GLN A CA 1
ATOM 1037 C C . GLN A 1 129 ? 2.675 2.039 -17.125 1.00 90.88 129 GLN A C 1
ATOM 1039 O O . GLN A 1 129 ? 1.489 2.323 -17.013 1.00 90.88 129 GLN A O 1
ATOM 1044 N N . TRP A 1 130 ? 3.542 2.186 -16.123 1.00 91.62 130 TRP A N 1
ATOM 1045 C CA . TRP A 1 130 ? 3.199 2.705 -14.799 1.00 91.62 130 TRP A CA 1
ATOM 1046 C C . TRP A 1 130 ? 2.531 4.086 -14.834 1.00 91.62 130 TRP A C 1
ATOM 1048 O O . TRP A 1 130 ? 1.568 4.336 -14.113 1.00 91.62 130 TRP A O 1
ATOM 1058 N N . ASN A 1 131 ? 3.035 5.001 -15.660 1.00 90.81 131 ASN A N 1
ATOM 1059 C CA . ASN A 1 131 ? 2.517 6.365 -15.708 1.00 90.81 131 ASN A CA 1
ATOM 1060 C C . ASN A 1 131 ? 1.195 6.487 -16.471 1.00 90.81 131 ASN A C 1
ATOM 1062 O O . ASN A 1 131 ? 0.409 7.382 -16.151 1.00 90.81 131 ASN A O 1
ATOM 1066 N N . GLU A 1 132 ? 0.978 5.632 -17.470 1.00 92.06 132 GLU A N 1
ATOM 1067 C CA . GLU A 1 132 ? -0.089 5.800 -18.463 1.00 92.06 132 GLU A CA 1
ATOM 1068 C C . GLU A 1 132 ? -1.220 4.776 -18.337 1.00 92.06 132 GLU A C 1
ATOM 1070 O O . GLU A 1 132 ? -2.355 5.084 -18.690 1.00 92.06 132 GLU A O 1
ATOM 1075 N N . ALA A 1 133 ? -0.928 3.577 -17.833 1.00 93.75 133 ALA A N 1
ATOM 1076 C CA . ALA A 1 133 ? -1.832 2.430 -17.903 1.00 93.75 133 ALA A CA 1
ATOM 1077 C C . ALA A 1 133 ? -2.136 1.792 -16.538 1.00 93.75 133 ALA A C 1
ATOM 1079 O O . ALA A 1 133 ? -2.694 0.695 -16.486 1.00 93.75 133 ALA A O 1
ATOM 1080 N N . TRP A 1 134 ? -1.730 2.426 -15.434 1.00 94.94 134 TRP A N 1
ATOM 1081 C CA . TRP A 1 134 ? -2.045 1.950 -14.088 1.00 94.94 134 TRP A CA 1
ATOM 1082 C C . TRP A 1 134 ? -3.127 2.797 -13.427 1.00 94.94 134 TRP A C 1
ATOM 1084 O O . TRP A 1 134 ? -3.052 4.028 -13.385 1.00 94.94 134 TRP A O 1
ATOM 1094 N N . LEU A 1 135 ? -4.068 2.111 -12.780 1.00 94.88 135 LEU A N 1
ATOM 1095 C CA . LEU A 1 135 ? -5.003 2.722 -11.850 1.00 94.88 135 LEU A CA 1
ATOM 1096 C C . LEU A 1 135 ? -4.318 2.901 -10.492 1.00 94.88 135 LEU A C 1
ATOM 1098 O O . LEU A 1 135 ? -4.155 1.952 -9.722 1.00 94.88 135 LEU A O 1
ATOM 1102 N N . LEU A 1 136 ? -3.913 4.135 -10.202 1.00 94.25 136 LEU A N 1
ATOM 1103 C CA . LEU A 1 136 ? -3.206 4.488 -8.973 1.00 94.25 136 LEU A CA 1
ATOM 1104 C C . LEU A 1 136 ? -4.143 5.182 -7.992 1.00 94.25 136 LEU A C 1
ATOM 1106 O O . LEU A 1 136 ? -4.569 6.315 -8.214 1.00 94.25 136 LEU A O 1
ATOM 1110 N N . LEU A 1 137 ? -4.440 4.494 -6.893 1.00 93.50 137 LEU A N 1
ATOM 1111 C CA . LEU A 1 137 ? -5.350 4.959 -5.853 1.00 93.50 137 LEU A CA 1
ATOM 1112 C C . LEU A 1 137 ? -4.557 5.582 -4.699 1.00 93.50 137 LEU A C 1
ATOM 1114 O O . LEU A 1 137 ? -3.634 4.971 -4.162 1.00 93.50 137 LEU A O 1
ATOM 1118 N N . ASN A 1 138 ? -4.922 6.793 -4.285 1.00 94.12 138 ASN A N 1
ATOM 1119 C CA . ASN A 1 138 ? -4.276 7.454 -3.154 1.00 94.12 138 ASN A CA 1
ATOM 1120 C C . ASN A 1 138 ? -4.660 6.757 -1.841 1.00 94.12 138 ASN A C 1
ATOM 1122 O O . ASN A 1 138 ? -5.814 6.831 -1.413 1.00 94.12 138 ASN A O 1
ATOM 1126 N N . ALA A 1 139 ? -3.700 6.106 -1.181 1.00 94.19 139 ALA A N 1
ATOM 1127 C CA . ALA A 1 139 ? -3.929 5.365 0.055 1.00 94.19 139 ALA A CA 1
ATOM 1128 C C . ALA A 1 139 ? -4.436 6.266 1.191 1.00 94.19 139 ALA A C 1
ATOM 1130 O O . ALA A 1 139 ? -5.357 5.876 1.904 1.00 94.19 139 ALA A O 1
ATOM 1131 N N . GLU A 1 140 ? -3.898 7.480 1.341 1.00 92.94 140 GLU A N 1
ATOM 1132 C CA . GLU A 1 140 ? -4.251 8.404 2.434 1.00 92.94 140 GLU A CA 1
ATOM 1133 C C . GLU A 1 140 ? -5.684 8.935 2.342 1.00 92.94 140 GLU A C 1
ATOM 1135 O O . GLU A 1 140 ? -6.280 9.270 3.366 1.00 92.94 140 GLU A O 1
ATOM 1140 N N . GLU A 1 141 ? -6.232 9.000 1.129 1.00 92.25 141 GLU A N 1
ATOM 1141 C CA . GLU A 1 141 ? -7.599 9.457 0.848 1.00 92.25 141 GLU A CA 1
ATOM 1142 C C . GLU A 1 141 ? -8.608 8.303 0.778 1.00 92.25 141 GLU A C 1
ATOM 1144 O O . GLU A 1 141 ? -9.811 8.542 0.712 1.00 92.25 141 GLU A O 1
ATOM 1149 N N . SER A 1 142 ? -8.138 7.053 0.818 1.00 92.19 142 SER A N 1
ATOM 1150 C CA . SER A 1 142 ? -8.977 5.860 0.686 1.00 92.19 142 SER A CA 1
ATOM 1151 C C . SER A 1 142 ? -8.703 4.846 1.803 1.00 92.19 142 SER A C 1
ATOM 1153 O O . SER A 1 142 ? -9.276 4.943 2.887 1.00 92.19 142 SER A O 1
ATOM 1155 N N . ALA A 1 143 ? -7.803 3.891 1.570 1.00 93.12 143 ALA A N 1
ATOM 1156 C CA . ALA A 1 143 ? -7.502 2.770 2.452 1.00 93.12 143 ALA A CA 1
ATOM 1157 C C . ALA A 1 143 ? -7.041 3.176 3.858 1.00 93.12 143 ALA A C 1
ATOM 1159 O O . ALA A 1 143 ? -7.292 2.458 4.827 1.00 93.12 143 ALA A O 1
ATOM 1160 N N . LEU A 1 144 ? -6.359 4.314 3.963 1.00 94.06 144 LEU A N 1
ATOM 1161 C CA . LEU A 1 144 ? -5.784 4.873 5.184 1.00 94.06 144 LEU A CA 1
ATOM 1162 C C . LEU A 1 144 ? -6.512 6.153 5.628 1.00 94.06 144 LEU A C 1
ATOM 1164 O O . LEU A 1 144 ? -6.028 6.863 6.509 1.00 94.06 144 LEU A O 1
ATOM 1168 N N . ALA A 1 145 ? -7.685 6.454 5.062 1.00 94.00 145 ALA A N 1
ATOM 1169 C CA . ALA A 1 145 ? -8.420 7.683 5.363 1.00 94.00 145 ALA A CA 1
ATOM 1170 C C . ALA A 1 145 ? -8.774 7.812 6.855 1.00 94.00 145 ALA A C 1
ATOM 1172 O O . ALA A 1 145 ? -8.719 8.906 7.420 1.00 94.00 145 ALA A O 1
ATOM 1173 N N . LEU A 1 146 ? -9.067 6.692 7.527 1.00 94.81 146 LEU A N 1
ATOM 1174 C CA . LEU A 1 146 ? -9.356 6.679 8.963 1.00 94.81 146 LEU A CA 1
ATOM 1175 C C . LEU A 1 146 ? -8.132 7.062 9.808 1.00 94.81 146 LEU A C 1
ATOM 1177 O O . LEU A 1 146 ? -8.272 7.769 10.801 1.00 94.81 146 LEU A O 1
ATOM 1181 N N . GLN A 1 147 ? -6.933 6.637 9.409 1.00 94.56 147 GLN A N 1
ATOM 1182 C CA . GLN A 1 147 ? -5.663 6.992 10.041 1.00 94.56 147 GLN A CA 1
ATOM 1183 C C . GLN A 1 147 ? -5.400 8.484 9.897 1.00 94.56 147 GLN A C 1
ATOM 1185 O O . GLN A 1 147 ? -5.095 9.156 10.882 1.00 94.56 147 GLN A O 1
ATOM 1190 N N . THR A 1 148 ? -5.566 9.001 8.678 1.00 93.31 148 THR A N 1
ATOM 1191 C CA . THR A 1 148 ? -5.432 10.425 8.376 1.00 93.31 148 THR A CA 1
ATOM 1192 C C . THR A 1 148 ? -6.405 11.246 9.223 1.00 93.31 148 THR A C 1
ATOM 1194 O O . THR A 1 148 ? -6.017 12.248 9.827 1.00 93.31 148 THR A O 1
ATOM 1197 N N . PHE A 1 149 ? -7.661 10.803 9.329 1.00 94.44 149 PHE A N 1
ATOM 1198 C CA . PHE A 1 149 ? -8.670 11.448 10.165 1.00 94.44 149 PHE A CA 1
ATOM 1199 C C . PHE A 1 149 ? -8.313 11.395 11.656 1.00 94.44 149 PHE A C 1
ATOM 1201 O O . PHE A 1 149 ? -8.361 12.431 12.320 1.00 94.44 149 PHE A O 1
ATOM 1208 N N . ALA A 1 150 ? -7.907 10.230 12.171 1.00 94.94 150 ALA A N 1
ATOM 1209 C CA . ALA A 1 150 ? -7.518 10.050 13.568 1.00 94.94 150 ALA A CA 1
ATOM 1210 C C . ALA A 1 150 ? -6.364 10.982 13.957 1.00 94.94 150 ALA A C 1
ATOM 1212 O O . ALA A 1 150 ? -6.441 11.681 14.968 1.00 94.94 150 ALA A O 1
ATOM 1213 N N . HIS A 1 151 ? -5.336 11.052 13.106 1.00 93.12 151 HIS A N 1
ATOM 1214 C CA . HIS A 1 151 ? -4.187 11.926 13.306 1.00 93.12 151 HIS A CA 1
ATOM 1215 C C . HIS A 1 151 ? -4.597 13.404 13.373 1.00 93.12 151 HIS A C 1
ATOM 1217 O O . HIS A 1 151 ? -4.219 14.098 14.314 1.00 93.12 151 HIS A O 1
ATOM 1223 N N . ARG A 1 152 ? -5.427 13.874 12.429 1.00 93.62 152 ARG A N 1
ATOM 1224 C CA . ARG A 1 152 ? -5.908 15.270 12.395 1.00 93.62 152 ARG A CA 1
ATOM 1225 C C . ARG A 1 152 ? -6.722 15.662 13.630 1.00 93.62 152 ARG A C 1
ATOM 1227 O O . ARG A 1 152 ? -6.680 16.820 14.028 1.00 93.62 152 ARG A O 1
ATOM 1234 N N . HIS A 1 153 ? -7.435 14.713 14.233 1.00 94.06 153 HIS A N 1
ATOM 1235 C CA . HIS A 1 153 ? -8.279 14.949 15.410 1.00 94.06 153 HIS A CA 1
ATOM 1236 C C . HIS A 1 153 ? -7.591 14.590 16.734 1.00 94.06 153 HIS A C 1
ATOM 1238 O O . HIS A 1 153 ? -8.232 14.619 17.782 1.00 94.06 153 HIS A O 1
ATOM 1244 N N . GLY A 1 154 ? -6.300 14.235 16.713 1.00 94.44 154 GLY A N 1
ATOM 1245 C CA . GLY A 1 154 ? -5.558 13.879 17.924 1.00 94.44 154 GLY A CA 1
ATOM 1246 C C . GLY A 1 154 ? -6.127 12.662 18.663 1.00 94.44 154 GLY A C 1
ATOM 1247 O O . GLY A 1 154 ? -6.016 12.577 19.883 1.00 94.44 154 GLY A O 1
ATOM 1248 N N . THR A 1 155 ? -6.753 11.731 17.941 1.00 95.12 155 THR A N 1
ATOM 1249 C CA . THR A 1 155 ? -7.337 10.497 18.489 1.00 95.12 155 THR A CA 1
ATOM 1250 C C . THR A 1 155 ? -6.639 9.267 17.908 1.00 95.12 155 THR A C 1
ATOM 1252 O O . THR A 1 155 ? -5.803 9.370 17.009 1.00 95.12 155 THR A O 1
ATOM 1255 N N . SER A 1 156 ? -6.939 8.083 18.440 1.00 93.94 156 SER A N 1
ATOM 1256 C CA . SER A 1 156 ? -6.416 6.826 17.914 1.00 93.94 156 SER A CA 1
ATOM 1257 C C . SER A 1 156 ? -7.429 6.135 17.003 1.00 93.94 156 SER A C 1
ATOM 1259 O O . SER A 1 156 ? -8.642 6.232 17.192 1.00 93.94 156 SER A O 1
ATOM 1261 N N . VAL A 1 157 ? -6.930 5.383 16.021 1.00 94.81 157 VAL A N 1
ATOM 1262 C CA . VAL A 1 157 ? -7.778 4.580 15.124 1.00 94.81 157 VAL A CA 1
ATOM 1263 C C . VAL A 1 157 ? -8.638 3.602 15.923 1.00 94.81 157 VAL A C 1
ATOM 1265 O O . VAL A 1 157 ? -9.807 3.413 15.611 1.00 94.81 157 VAL A O 1
ATOM 1268 N N . GLU A 1 158 ? -8.098 3.019 16.994 1.00 93.62 158 GLU A N 1
ATOM 1269 C CA . GLU A 1 158 ? -8.839 2.081 17.838 1.00 93.62 158 GLU A CA 1
ATOM 1270 C C . GLU A 1 158 ? -9.980 2.763 18.600 1.00 93.62 158 GLU A C 1
ATOM 1272 O O . GLU A 1 158 ? -11.063 2.193 18.706 1.00 93.62 158 GLU A O 1
ATOM 1277 N N . GLN A 1 159 ? -9.773 3.992 19.088 1.00 93.62 159 GLN A N 1
ATOM 1278 C CA . GLN A 1 159 ? -10.829 4.775 19.737 1.00 93.62 159 GLN A CA 1
ATOM 1279 C C . GLN A 1 159 ? -11.974 5.082 18.770 1.00 93.62 159 GLN A C 1
ATOM 1281 O O . GLN A 1 159 ? -13.137 4.977 19.155 1.00 93.62 159 GLN A O 1
ATOM 1286 N N . LEU A 1 160 ? -11.657 5.412 17.515 1.00 95.62 160 LEU A N 1
ATOM 1287 C CA . LEU A 1 160 ? -12.667 5.622 16.478 1.00 95.62 160 LEU A CA 1
ATOM 1288 C C . LEU A 1 160 ? -13.416 4.329 16.146 1.00 95.62 160 LEU A C 1
ATOM 1290 O O . LEU A 1 160 ? -14.641 4.326 16.085 1.00 95.62 160 LEU A O 1
ATOM 1294 N N . LEU A 1 161 ? -12.689 3.223 15.970 1.00 94.56 161 LEU A N 1
ATOM 1295 C CA . LEU A 1 161 ? -13.259 1.916 15.637 1.00 94.56 161 LEU A CA 1
ATOM 1296 C C . LEU A 1 161 ? -14.181 1.378 16.736 1.00 94.56 161 LEU A C 1
ATOM 1298 O O . LEU A 1 161 ? -15.234 0.827 16.428 1.00 94.56 161 LEU A O 1
ATOM 1302 N N . LEU A 1 162 ? -13.810 1.553 18.004 1.00 94.19 162 LEU A N 1
ATOM 1303 C CA . LEU A 1 162 ? -14.583 1.094 19.165 1.00 94.19 162 LEU A CA 1
ATOM 1304 C C . LEU A 1 162 ? -15.585 2.144 19.677 1.00 94.19 162 LEU A C 1
ATOM 1306 O O . LEU A 1 162 ? -16.256 1.911 20.684 1.00 94.19 162 LEU A O 1
ATOM 1310 N N . GLY A 1 163 ? -15.679 3.296 19.012 1.00 92.88 163 GLY A N 1
ATOM 1311 C CA . GLY A 1 163 ? -16.625 4.370 19.304 1.00 92.88 163 GLY A CA 1
ATOM 1312 C C . GLY A 1 163 ? -17.774 4.429 18.295 1.00 92.88 163 GLY A C 1
ATOM 1313 O O . GLY A 1 163 ? -17.792 3.704 17.303 1.00 92.88 163 GLY A O 1
ATOM 1314 N N . ALA A 1 164 ? -18.747 5.312 18.541 1.00 85.19 164 ALA A N 1
ATOM 1315 C CA . ALA A 1 164 ? -19.853 5.543 17.606 1.00 85.19 164 ALA A CA 1
ATOM 1316 C C . ALA A 1 164 ? -19.404 6.302 16.342 1.00 85.19 164 ALA A C 1
ATOM 1318 O O . ALA A 1 164 ? -19.857 5.962 15.256 1.00 85.19 164 ALA A O 1
ATOM 1319 N N . ALA A 1 165 ? -18.509 7.284 16.503 1.00 82.19 165 ALA A N 1
ATOM 1320 C CA . ALA A 1 165 ? -17.765 8.026 15.475 1.00 82.19 165 ALA A CA 1
ATOM 1321 C C . ALA A 1 165 ? -18.442 8.153 14.086 1.00 82.19 165 ALA A C 1
ATOM 1323 O O . ALA A 1 165 ? -17.910 7.684 13.079 1.00 82.19 165 ALA A O 1
ATOM 1324 N N . GLU A 1 166 ? -19.597 8.825 14.019 1.00 86.62 166 GLU A N 1
ATOM 1325 C CA . GLU A 1 166 ? -20.345 9.058 12.765 1.00 86.62 166 GLU A CA 1
ATOM 1326 C C . GLU A 1 166 ? -19.523 9.836 11.718 1.00 86.62 166 GLU A C 1
ATOM 1328 O O . GLU A 1 166 ? -19.572 9.553 10.519 1.00 86.62 166 GLU A O 1
ATOM 1333 N N . GLU A 1 167 ? -18.694 10.777 12.170 1.00 87.81 167 GLU A N 1
ATOM 1334 C CA . GLU A 1 167 ? -17.774 11.523 11.305 1.00 87.81 167 GLU A CA 1
ATOM 1335 C C . GLU A 1 167 ? -16.714 10.606 10.676 1.00 87.81 167 GLU A C 1
ATOM 1337 O O . GLU A 1 167 ? -16.449 10.686 9.476 1.00 87.81 167 GLU A O 1
ATOM 1342 N N . ALA A 1 168 ? -16.161 9.670 11.453 1.00 88.94 168 ALA A N 1
ATOM 1343 C CA . ALA A 1 168 ? -15.205 8.686 10.951 1.00 88.94 168 ALA A CA 1
ATOM 1344 C C . ALA A 1 168 ? -15.855 7.722 9.948 1.00 88.94 168 ALA A C 1
ATOM 1346 O O . ALA A 1 168 ? -15.230 7.310 8.971 1.00 88.94 168 ALA A O 1
ATOM 1347 N N . GLU A 1 169 ? -17.130 7.392 10.150 1.00 88.44 169 GLU A N 1
ATOM 1348 C CA . GLU A 1 169 ? -17.898 6.613 9.185 1.00 88.44 169 GLU A CA 1
ATOM 1349 C C . GLU A 1 169 ? -18.068 7.352 7.853 1.00 88.44 169 GLU A C 1
ATOM 1351 O O . GLU A 1 169 ? -17.938 6.736 6.794 1.00 88.44 169 GLU A O 1
ATOM 1356 N N . THR A 1 170 ? -18.297 8.666 7.899 1.00 87.94 170 THR A N 1
ATOM 1357 C CA . THR A 1 170 ? -18.411 9.522 6.707 1.00 87.94 170 THR A CA 1
ATOM 1358 C C . THR A 1 170 ? -17.098 9.566 5.929 1.00 87.94 170 THR A C 1
ATOM 1360 O O . THR A 1 170 ? -17.104 9.405 4.712 1.00 87.94 170 THR A O 1
ATOM 1363 N N . VAL A 1 171 ? -15.959 9.683 6.620 1.00 88.75 171 VAL A N 1
ATOM 1364 C CA . VAL A 1 171 ? -14.628 9.605 5.990 1.00 88.75 171 VAL A CA 1
ATOM 1365 C C . VAL A 1 171 ? -14.445 8.290 5.248 1.00 88.75 171 VAL A C 1
ATOM 1367 O O . VAL A 1 171 ? -13.938 8.264 4.129 1.00 88.75 171 VAL A O 1
ATOM 1370 N N . LEU A 1 172 ? -14.894 7.191 5.848 1.00 87.69 172 LEU A N 1
ATOM 1371 C CA . LEU A 1 172 ? -14.775 5.892 5.217 1.00 87.69 172 LEU A CA 1
ATOM 1372 C C . LEU A 1 172 ? -15.664 5.771 3.980 1.00 87.69 172 LEU A C 1
ATOM 1374 O O . LEU A 1 172 ? -15.282 5.038 3.077 1.00 87.69 172 LEU A O 1
ATOM 1378 N N . GLN A 1 173 ? -16.842 6.413 3.906 1.00 79.88 173 GLN A N 1
ATOM 1379 C CA . GLN A 1 173 ? -17.775 6.285 2.765 1.00 79.88 173 GLN A CA 1
ATOM 1380 C C . GLN A 1 173 ? -17.133 6.597 1.405 1.00 79.88 173 GLN A C 1
ATOM 1382 O O . GLN A 1 173 ? -17.557 6.015 0.413 1.00 79.88 173 GLN A O 1
ATOM 1387 N N . GLY A 1 174 ? -16.097 7.440 1.366 1.00 70.62 174 GLY A N 1
ATOM 1388 C CA . GLY A 1 174 ? -15.330 7.714 0.147 1.00 70.62 174 GLY A CA 1
ATOM 1389 C C . GLY A 1 174 ? -14.350 6.606 -0.268 1.00 70.62 174 GLY A C 1
ATOM 1390 O O . GLY A 1 174 ? -13.858 6.629 -1.391 1.00 70.62 174 GLY A O 1
ATOM 1391 N N . GLY A 1 175 ? -14.061 5.637 0.607 1.00 77.50 175 GLY A N 1
ATOM 1392 C CA . GLY A 1 175 ? -13.094 4.561 0.388 1.00 77.50 175 GLY A CA 1
ATOM 1393 C C . GLY A 1 175 ? -13.740 3.178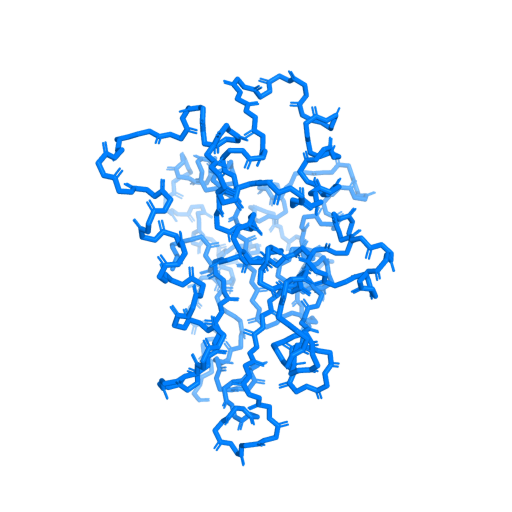 0.264 1.00 77.50 175 GLY A C 1
ATOM 1394 O O . GLY A 1 175 ? -14.523 2.753 1.118 1.00 77.50 175 GLY A O 1
ATOM 1395 N N . GLY A 1 176 ? -13.351 2.431 -0.776 1.00 83.38 176 GLY A N 1
ATOM 1396 C CA . GLY A 1 176 ? -13.812 1.055 -1.012 1.00 83.38 176 GLY A CA 1
ATOM 1397 C C . GLY A 1 176 ? -13.230 0.007 -0.052 1.00 83.38 176 GLY A C 1
ATOM 1398 O O . GLY A 1 176 ? -13.713 -1.124 -0.006 1.00 83.38 176 GLY A O 1
ATOM 1399 N N . LEU A 1 177 ? -12.220 0.362 0.747 1.00 90.94 177 LEU A N 1
ATOM 1400 C CA . LEU A 1 177 ? -11.649 -0.502 1.780 1.00 90.94 177 LEU A CA 1
ATOM 1401 C C . LEU A 1 177 ? -11.014 0.311 2.912 1.00 90.94 177 LEU A C 1
ATOM 1403 O O . LEU A 1 177 ? -10.712 1.489 2.748 1.00 90.94 177 LEU A O 1
ATOM 1407 N N . LEU A 1 178 ? -10.783 -0.348 4.045 1.00 92.69 178 LEU A N 1
ATOM 1408 C CA . LEU A 1 178 ? -9.991 0.138 5.171 1.00 92.69 178 LEU A CA 1
ATOM 1409 C C . LEU A 1 178 ? -8.827 -0.828 5.406 1.00 92.69 178 LEU A C 1
ATOM 1411 O O . LEU A 1 178 ? -9.037 -2.022 5.618 1.00 92.69 178 LEU A O 1
ATOM 1415 N N . LYS A 1 179 ? -7.603 -0.309 5.422 1.00 93.50 179 LYS A N 1
ATOM 1416 C CA . LYS A 1 179 ? -6.402 -1.046 5.811 1.00 93.50 179 LYS A CA 1
ATOM 1417 C C . LYS A 1 179 ? -6.084 -0.737 7.268 1.00 93.50 179 LYS A C 1
ATOM 1419 O O . LYS A 1 179 ? -5.974 0.418 7.650 1.00 93.50 179 LYS A O 1
ATOM 1424 N N . LEU A 1 180 ? -5.898 -1.758 8.089 1.00 93.00 180 LEU A N 1
ATOM 1425 C CA . LEU A 1 180 ? -5.400 -1.657 9.455 1.00 93.00 180 LEU A CA 1
ATOM 1426 C C . LEU A 1 180 ? -3.908 -2.005 9.482 1.00 93.00 180 LEU A C 1
ATOM 1428 O O . LEU A 1 180 ? -3.421 -2.827 8.708 1.00 93.00 180 LEU A O 1
ATOM 1432 N N . THR A 1 181 ? -3.160 -1.367 10.379 1.00 88.75 181 THR A N 1
ATOM 1433 C CA . THR A 1 181 ? -1.750 -1.705 10.605 1.00 88.75 181 THR A CA 1
ATOM 1434 C C . THR A 1 181 ? -1.649 -2.856 11.603 1.00 88.75 181 THR A C 1
ATOM 1436 O O . THR A 1 181 ? -2.603 -3.144 12.335 1.00 88.75 181 THR A O 1
ATOM 1439 N N . ALA A 1 182 ? -0.474 -3.485 11.694 1.00 86.31 182 ALA A N 1
ATOM 1440 C CA . ALA A 1 182 ? -0.203 -4.489 12.724 1.00 86.31 182 ALA A CA 1
ATOM 1441 C C . ALA A 1 182 ? -0.443 -3.938 14.142 1.00 86.31 182 ALA A C 1
ATOM 1443 O O . ALA A 1 182 ? -1.007 -4.631 14.983 1.00 86.31 182 ALA A O 1
ATOM 1444 N N . LYS A 1 183 ? -0.108 -2.661 14.383 1.00 87.38 183 LYS A N 1
ATOM 1445 C CA . LYS A 1 183 ? -0.368 -1.968 15.654 1.00 87.38 183 LYS A CA 1
ATOM 1446 C C . LYS A 1 183 ? -1.861 -1.888 15.977 1.00 87.38 183 LYS A C 1
ATOM 1448 O O . LYS A 1 183 ? -2.247 -2.175 17.109 1.00 87.38 183 LYS A O 1
ATOM 1453 N N . HIS A 1 184 ? -2.692 -1.535 14.994 1.00 91.19 184 HIS A N 1
ATOM 1454 C CA . HIS A 1 184 ? -4.145 -1.476 15.188 1.00 91.19 184 HIS A CA 1
ATOM 1455 C C . HIS A 1 184 ? -4.701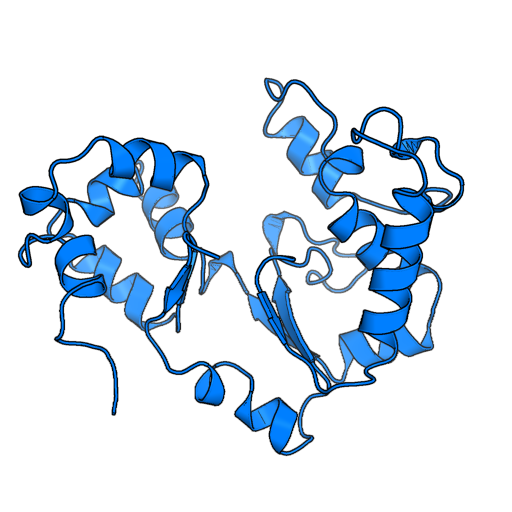 -2.872 15.471 1.00 91.19 184 HIS A C 1
ATOM 1457 O O . HIS A 1 184 ? -5.437 -3.062 16.435 1.00 91.19 184 HIS A O 1
ATOM 1463 N N . CYS A 1 185 ? -4.300 -3.864 14.668 1.00 89.25 185 CYS A N 1
ATOM 1464 C CA . CYS A 1 185 ? -4.745 -5.245 14.838 1.00 89.25 185 CYS A CA 1
ATOM 1465 C C . CYS A 1 185 ? -4.342 -5.794 16.209 1.00 89.25 185 CYS A C 1
ATOM 1467 O O . CYS A 1 185 ? -5.186 -6.337 16.909 1.00 89.25 185 CYS A O 1
ATOM 1469 N N . GLY A 1 186 ? -3.090 -5.590 16.629 1.00 89.06 186 GLY A N 1
ATOM 1470 C CA . GLY A 1 186 ? -2.592 -6.033 17.931 1.00 89.06 186 GLY A CA 1
ATOM 1471 C C . GLY A 1 186 ? -3.429 -5.497 19.090 1.00 89.06 186 GLY A C 1
ATOM 1472 O O . GLY A 1 186 ? -3.788 -6.249 19.986 1.00 89.06 186 GLY A O 1
ATOM 1473 N N . ARG A 1 187 ? -3.825 -4.221 19.040 1.00 88.94 187 ARG A N 1
ATOM 1474 C CA . ARG A 1 187 ? -4.704 -3.627 20.057 1.00 88.94 187 ARG A CA 1
ATOM 1475 C C . ARG A 1 187 ? -6.120 -4.195 20.018 1.00 88.94 187 ARG A C 1
ATOM 1477 O O . ARG A 1 187 ? -6.660 -4.527 21.067 1.00 88.94 187 ARG A O 1
ATOM 1484 N N . LEU A 1 188 ? -6.705 -4.339 18.830 1.00 90.75 188 LEU A N 1
ATOM 1485 C CA . LEU A 1 188 ? -8.059 -4.879 18.669 1.00 90.75 188 LEU A CA 1
ATOM 1486 C C . LEU A 1 188 ? -8.158 -6.358 19.069 1.00 90.75 188 LEU A C 1
ATOM 1488 O O . LEU A 1 188 ? -9.190 -6.778 19.577 1.00 90.75 188 LEU A O 1
ATOM 1492 N N . LEU A 1 189 ? -7.090 -7.141 18.897 1.00 89.69 189 LEU A N 1
ATOM 1493 C CA . LEU A 1 189 ? -7.044 -8.554 19.293 1.00 89.69 189 LEU A CA 1
ATOM 1494 C C . LEU A 1 189 ? -7.191 -8.772 20.806 1.00 89.69 189 LEU A C 1
ATOM 1496 O O . LEU A 1 189 ? -7.532 -9.875 21.226 1.00 89.69 189 LEU A O 1
ATOM 1500 N N . HIS A 1 190 ? -6.949 -7.743 21.622 1.00 91.56 190 HIS A N 1
ATOM 1501 C CA . HIS A 1 190 ? -7.139 -7.804 23.071 1.00 91.56 190 HIS A CA 1
ATOM 1502 C C . HIS A 1 190 ? -8.563 -7.456 23.522 1.00 91.56 190 HIS A C 1
ATOM 1504 O O . HIS A 1 190 ? -8.866 -7.568 24.710 1.00 91.56 190 HIS A O 1
ATOM 1510 N N . GLU A 1 191 ? -9.442 -7.041 22.609 1.00 93.88 191 GLU A N 1
ATOM 1511 C CA . GLU A 1 191 ? -10.819 -6.699 22.946 1.00 93.88 191 GLU A CA 1
ATOM 1512 C C . GLU A 1 191 ? -11.731 -7.938 22.945 1.00 93.88 191 GLU A C 1
ATOM 1514 O O . GLU A 1 191 ? -11.589 -8.819 22.090 1.00 93.88 191 GLU A O 1
ATOM 1519 N N . PRO A 1 192 ? -12.716 -8.018 23.861 1.00 93.31 192 PRO A N 1
ATOM 1520 C CA . PRO A 1 192 ? -13.714 -9.080 23.839 1.00 93.31 192 PRO A CA 1
ATOM 1521 C C . PRO A 1 192 ? -14.502 -9.092 22.527 1.00 93.31 192 PRO A C 1
ATOM 1523 O O . PRO A 1 192 ? -14.825 -8.041 21.961 1.00 93.31 192 PRO A O 1
ATOM 1526 N N . ARG A 1 193 ? -14.893 -10.289 22.075 1.00 92.75 193 ARG A N 1
ATOM 1527 C CA . ARG A 1 193 ? -15.678 -10.475 20.846 1.00 92.75 193 ARG A CA 1
ATOM 1528 C C . ARG A 1 193 ? -16.954 -9.634 20.848 1.00 92.75 193 ARG A C 1
ATOM 1530 O O . ARG A 1 193 ? -17.317 -9.076 19.817 1.00 92.75 193 ARG A O 1
ATOM 1537 N N . GLU A 1 194 ? -17.625 -9.531 21.990 1.00 93.50 194 GLU A N 1
ATOM 1538 C CA . GLU A 1 194 ? -18.861 -8.766 22.164 1.00 93.50 194 GLU A CA 1
ATOM 1539 C C . GLU A 1 194 ? -18.649 -7.288 21.844 1.00 93.50 194 GLU A C 1
ATOM 1541 O O . GLU A 1 194 ? -19.523 -6.660 21.255 1.00 93.50 194 GLU A O 1
ATOM 1546 N N . ARG A 1 195 ? -17.475 -6.745 22.186 1.00 92.56 195 ARG A N 1
ATOM 1547 C CA . ARG A 1 195 ? -17.125 -5.351 21.921 1.00 92.56 195 ARG A CA 1
ATOM 1548 C C . ARG A 1 195 ? -16.726 -5.131 20.466 1.00 92.56 195 ARG A C 1
ATOM 1550 O O . ARG A 1 195 ? -17.131 -4.136 19.879 1.00 92.56 195 ARG A O 1
ATOM 1557 N N . LEU A 1 196 ? -15.984 -6.068 19.875 1.00 91.62 196 LEU A N 1
ATOM 1558 C CA . LEU A 1 196 ? -15.592 -6.015 18.460 1.00 91.62 196 LEU A CA 1
ATOM 1559 C C . LEU A 1 196 ? -16.796 -6.094 17.511 1.00 91.62 196 LEU A C 1
ATOM 1561 O O . LEU A 1 196 ? -16.769 -5.514 16.428 1.00 91.62 196 LEU A O 1
ATOM 1565 N N . LEU A 1 197 ? -17.846 -6.815 17.913 1.00 92.31 197 LEU A N 1
ATOM 1566 C CA . LEU A 1 197 ? -19.061 -7.019 17.121 1.00 92.31 197 LEU A CA 1
ATOM 1567 C C . LEU A 1 197 ? -20.232 -6.114 17.541 1.00 92.31 197 LEU A C 1
ATOM 1569 O O . LEU A 1 197 ? -21.317 -6.221 16.960 1.00 92.31 197 LEU A O 1
ATOM 1573 N N . ASP A 1 198 ? -20.035 -5.225 18.520 1.00 93.50 198 ASP A N 1
ATOM 1574 C CA . ASP A 1 198 ? -21.065 -4.293 18.981 1.00 93.50 198 ASP A CA 1
ATOM 1575 C C . ASP A 1 198 ? -21.447 -3.333 17.848 1.00 93.50 198 ASP A C 1
ATOM 1577 O O . ASP A 1 198 ? -20.672 -2.457 17.465 1.00 93.50 198 ASP A O 1
ATOM 1581 N N . GLN A 1 199 ? -22.672 -3.468 17.333 1.00 92.94 199 GLN A N 1
ATOM 1582 C CA . GLN A 1 199 ? -23.199 -2.673 16.216 1.00 92.94 199 GLN A CA 1
ATOM 1583 C C . GLN A 1 199 ? -23.320 -1.170 16.527 1.00 92.94 199 GLN A C 1
ATOM 1585 O O . GLN A 1 199 ? -23.517 -0.360 15.621 1.00 92.94 199 GLN A O 1
ATOM 1590 N N . ARG A 1 200 ? -23.181 -0.761 17.793 1.00 92.75 200 ARG A N 1
ATOM 1591 C CA . ARG A 1 200 ? -23.092 0.657 18.174 1.00 92.75 200 ARG A CA 1
ATOM 1592 C C . ARG A 1 200 ? -21.724 1.256 17.849 1.00 92.75 200 ARG A C 1
ATOM 1594 O O . ARG A 1 200 ? -21.610 2.473 17.725 1.00 92.75 200 ARG A O 1
ATOM 1601 N N . THR A 1 201 ? -20.704 0.419 17.678 1.00 94.06 201 THR A N 1
ATOM 1602 C CA . THR A 1 201 ? -19.347 0.833 17.311 1.00 94.06 201 THR A CA 1
ATOM 1603 C C . THR A 1 201 ? -19.157 0.851 15.797 1.00 94.06 201 THR A C 1
ATOM 1605 O O . THR A 1 201 ? -19.827 0.113 15.068 1.00 94.06 201 THR A O 1
ATOM 1608 N N . LEU A 1 202 ? -18.231 1.677 15.309 1.00 92.94 202 LEU A N 1
ATOM 1609 C CA . LEU A 1 202 ? -17.874 1.722 13.893 1.00 92.94 202 LEU A CA 1
ATOM 1610 C C . LEU A 1 202 ? -17.390 0.352 13.395 1.00 92.94 202 LEU A C 1
ATOM 1612 O O . LEU A 1 202 ? -17.857 -0.123 12.363 1.00 92.94 202 LEU A O 1
ATOM 1616 N N . LEU A 1 203 ? -16.505 -0.314 14.139 1.00 92.44 203 LEU A N 1
ATOM 1617 C CA . LEU A 1 203 ? -15.980 -1.630 13.774 1.00 92.44 203 LEU A CA 1
ATOM 1618 C C . LEU A 1 203 ? -17.084 -2.686 13.700 1.00 92.44 203 LEU A C 1
ATOM 1620 O O . LEU A 1 203 ? -17.145 -3.428 12.722 1.00 92.44 203 LEU A O 1
ATOM 1624 N N . GLY A 1 204 ? -17.996 -2.713 14.675 1.00 91.75 204 GLY A N 1
ATOM 1625 C CA . GLY A 1 204 ? -19.125 -3.637 14.651 1.00 91.75 204 GLY A CA 1
ATOM 1626 C C . GLY A 1 204 ? -20.010 -3.433 13.421 1.00 91.75 204 GLY A C 1
ATOM 1627 O O . GLY A 1 204 ? -20.403 -4.417 12.796 1.00 91.75 204 GLY A O 1
ATOM 1628 N N . ARG A 1 205 ? -20.255 -2.182 13.003 1.00 90.25 205 ARG A N 1
ATOM 1629 C CA . ARG A 1 205 ? -20.990 -1.881 11.757 1.00 90.25 205 ARG A CA 1
ATOM 1630 C C . ARG A 1 205 ? -20.223 -2.261 10.491 1.00 90.25 205 ARG A C 1
ATOM 1632 O O . ARG A 1 205 ? -20.849 -2.613 9.496 1.00 90.25 205 ARG A O 1
ATOM 1639 N N . LEU A 1 206 ? -18.893 -2.177 10.508 1.00 88.94 206 LEU A N 1
ATOM 1640 C CA . LEU A 1 206 ? -18.041 -2.587 9.387 1.00 88.94 206 LEU A CA 1
ATOM 1641 C C . LEU A 1 206 ? -17.978 -4.113 9.229 1.00 88.94 206 LEU A C 1
ATOM 1643 O O . LEU A 1 206 ? -17.948 -4.598 8.104 1.00 88.94 206 LEU A O 1
ATOM 1647 N N . LEU A 1 207 ? -17.967 -4.860 10.336 1.00 86.56 207 LEU A N 1
ATOM 1648 C CA . LEU A 1 207 ? -17.899 -6.328 10.345 1.00 86.56 207 LEU A CA 1
ATOM 1649 C C . LEU A 1 207 ? -19.277 -7.006 10.310 1.00 86.56 207 LEU A C 1
ATOM 1651 O O . LEU A 1 207 ? -19.376 -8.208 10.066 1.00 86.56 207 LEU A O 1
ATOM 1655 N N . GLY A 1 208 ? -20.338 -6.261 10.620 1.00 77.69 208 GLY A N 1
ATOM 1656 C CA . GLY A 1 208 ? -21.696 -6.777 10.709 1.00 77.69 208 GLY A CA 1
ATOM 1657 C C . GLY A 1 208 ? -22.268 -7.198 9.348 1.00 77.69 208 GLY A C 1
ATOM 1658 O O . GLY A 1 208 ? -21.857 -6.688 8.305 1.00 77.69 208 GLY A O 1
ATOM 1659 N N . PRO A 1 209 ? -23.291 -8.072 9.332 1.00 60.69 209 PRO A N 1
ATOM 1660 C CA . PRO A 1 209 ? -23.905 -8.606 8.108 1.00 60.69 209 PRO A CA 1
ATOM 1661 C C . PRO A 1 209 ? -24.666 -7.570 7.247 1.00 60.69 209 PRO A C 1
ATOM 1663 O O . PRO A 1 209 ? -25.390 -7.947 6.333 1.00 60.69 209 PRO A O 1
ATOM 1666 N N . GLY A 1 210 ? -24.538 -6.269 7.524 1.00 53.34 210 GLY A N 1
ATOM 1667 C CA . GLY A 1 210 ? -25.377 -5.210 6.956 1.00 53.34 210 GLY A CA 1
ATOM 1668 C C . GLY A 1 210 ? -24.811 -4.445 5.758 1.00 53.34 210 GLY A C 1
ATOM 1669 O O . GLY A 1 210 ? -25.495 -3.548 5.272 1.00 53.34 210 GLY A O 1
ATOM 1670 N N . ARG A 1 211 ? -23.585 -4.725 5.289 1.00 50.94 211 ARG A N 1
ATOM 1671 C CA . ARG A 1 211 ? -22.951 -3.944 4.199 1.00 50.94 211 ARG A CA 1
ATOM 1672 C C . ARG A 1 211 ? -22.162 -4.748 3.162 1.00 50.94 211 ARG A C 1
ATOM 1674 O O . ARG A 1 211 ? -21.541 -4.151 2.291 1.00 50.94 211 ARG A O 1
ATOM 1681 N N . GLY A 1 212 ? -22.213 -6.078 3.217 1.00 39.78 212 GLY A N 1
ATOM 1682 C CA . GLY A 1 212 ? -21.748 -6.916 2.112 1.00 39.78 212 GLY A CA 1
ATOM 1683 C C . GLY A 1 212 ? -22.771 -6.859 0.983 1.00 39.78 212 GLY A C 1
ATOM 1684 O O . GLY A 1 212 ? -23.828 -7.480 1.091 1.00 39.78 212 GLY A O 1
ATOM 1685 N N . GLY A 1 213 ? -22.487 -6.062 -0.047 1.00 37.06 213 GLY A N 1
ATOM 1686 C CA . GLY A 1 213 ? -23.273 -6.027 -1.275 1.00 37.06 213 GLY A CA 1
ATOM 1687 C C . GLY A 1 213 ? -23.463 -7.433 -1.846 1.00 37.06 213 GLY A C 1
ATOM 1688 O O . GLY A 1 213 ? -22.535 -8.242 -1.867 1.00 37.06 213 GLY A O 1
ATOM 1689 N N . ARG A 1 214 ? -24.707 -7.701 -2.239 1.00 31.95 214 ARG A N 1
ATOM 1690 C CA . ARG A 1 214 ? -25.028 -8.614 -3.334 1.00 31.95 214 ARG A CA 1
ATOM 1691 C C . ARG A 1 214 ? -24.596 -7.992 -4.651 1.00 31.95 214 ARG A C 1
ATOM 1693 O O . ARG A 1 214 ? -24.612 -6.741 -4.704 1.00 31.95 214 ARG A O 1
#